Protein AF-A0A1B6JNG1-F1 (afdb_monomer_lite)

Foldseek 3Di:
DDDDDDDDDDDDDDDDDDDPPPPPPPPPPPPVPPDDPVVVVVLPDPDPDLALLVLLVHPPDDQPLCVLVVLCVVCVVPDDDDDDDDPPPSPSNVVNLNCLFQAFDADPVLHGDDDCPDPSNCSCVVSVGPVVVVPVNSVVGGNHDHDQDFDCVQVVPDDDPCCVPPPVVLVRLLVSCVSVVVVLVVPVVADCPDPCNPDHSVVVVVSNDPVND

Radius of gyration: 29.75 Å; chains: 1; bounding box: 73×93×56 Å

Organism: NCBI:txid320908

Sequence (213 aa):
MDGYIRRRGYVSNNMRTGIVSLMLLVPITMQEDSYSHEELTENIHIYEGADFEEVTKTTLFVDKSLLIKRIFDNTKHGSGILIQTPSKFGKSTNLNMVKRFFEVNLDDKGSIITSEDTKNYKIFRNNFLNIFKMRQFFARHFGKYPVVFIDYKPLSMVVTVEQMLAVFFREVMSETFSPHKYLLNDPYLWQHNRTVSWIDRDKFERFVNPELN

Structure (mmCIF, N/CA/C/O backbone):
data_AF-A0A1B6JNG1-F1
#
_entry.id   AF-A0A1B6JNG1-F1
#
loop_
_atom_site.group_PDB
_atom_site.id
_atom_site.type_symbol
_atom_site.label_atom_id
_atom_site.label_alt_id
_atom_site.label_comp_id
_atom_site.label_asym_id
_atom_site.label_entity_id
_atom_site.label_seq_id
_atom_site.pdbx_PDB_ins_code
_atom_site.Cartn_x
_atom_site.Cartn_y
_atom_site.Cartn_z
_atom_site.occupancy
_atom_site.B_iso_or_equiv
_atom_site.auth_seq_id
_atom_site.auth_comp_id
_atom_site.auth_asym_id
_atom_site.auth_atom_id
_atom_site.pdbx_PDB_model_num
ATOM 1 N N . MET A 1 1 ? -53.507 68.748 31.748 1.00 33.69 1 MET A N 1
ATOM 2 C CA . MET A 1 1 ? -53.606 67.912 30.536 1.00 33.69 1 MET A CA 1
ATOM 3 C C . MET A 1 1 ? -52.549 68.386 29.562 1.00 33.69 1 MET A C 1
ATOM 5 O O . MET A 1 1 ? -52.397 69.591 29.429 1.00 33.69 1 MET A O 1
ATOM 9 N N . ASP A 1 2 ? -51.797 67.427 29.030 1.00 32.47 2 ASP A N 1
ATOM 10 C CA . ASP A 1 2 ? -50.821 67.421 27.928 1.00 32.47 2 ASP A CA 1
ATOM 11 C C . ASP A 1 2 ? -50.240 68.743 27.393 1.00 32.47 2 ASP A C 1
ATOM 13 O O . ASP A 1 2 ? -50.936 69.633 26.910 1.00 32.47 2 ASP A O 1
ATOM 17 N N . GLY A 1 3 ? -48.905 68.827 27.438 1.00 34.12 3 GLY A N 1
ATOM 18 C CA . GLY A 1 3 ? -48.114 69.951 26.929 1.00 34.12 3 GLY A CA 1
ATOM 19 C C . GLY A 1 3 ? -47.571 69.740 25.511 1.00 34.12 3 GLY A C 1
ATOM 20 O O . GLY A 1 3 ? -47.794 68.706 24.888 1.00 34.12 3 GLY A O 1
ATOM 21 N N . TYR A 1 4 ? -46.811 70.719 25.007 1.00 31.27 4 TYR A N 1
ATOM 22 C CA . TYR A 1 4 ? -46.235 70.687 23.657 1.00 31.27 4 TYR A CA 1
ATOM 23 C C . TYR A 1 4 ? -44.934 71.514 23.526 1.00 31.27 4 TYR A C 1
ATOM 25 O O . TYR A 1 4 ? -44.780 72.536 24.185 1.00 31.27 4 TYR A O 1
ATOM 33 N N . ILE A 1 5 ? -44.068 71.097 22.580 1.00 34.19 5 ILE A N 1
ATOM 34 C CA . ILE A 1 5 ? -42.926 71.833 21.960 1.00 34.19 5 ILE A CA 1
ATOM 35 C C . ILE A 1 5 ? -41.659 71.967 22.849 1.00 34.19 5 ILE A C 1
ATOM 37 O O . ILE A 1 5 ? -41.592 72.774 23.765 1.00 34.19 5 ILE A O 1
ATOM 41 N N . ARG A 1 6 ? -40.641 71.098 22.693 1.00 32.56 6 ARG A N 1
ATOM 42 C CA . ARG A 1 6 ? -39.542 71.075 21.677 1.00 32.56 6 ARG A CA 1
ATOM 43 C C . ARG A 1 6 ? -38.544 72.254 21.720 1.00 32.56 6 ARG A C 1
ATOM 45 O O . ARG A 1 6 ? -38.913 73.397 21.482 1.00 32.56 6 ARG A O 1
ATOM 52 N N . ARG A 1 7 ? -37.240 71.931 21.773 1.00 35.41 7 ARG A N 1
ATOM 53 C CA . ARG A 1 7 ? -36.151 72.743 21.178 1.00 35.41 7 ARG A CA 1
ATOM 54 C C . ARG A 1 7 ? -35.478 71.997 20.011 1.00 35.41 7 ARG A C 1
ATOM 56 O O . ARG A 1 7 ? -35.482 70.771 19.966 1.00 35.41 7 ARG A O 1
ATOM 63 N N . ARG A 1 8 ? -34.964 72.780 19.053 1.00 31.89 8 ARG A N 1
ATOM 64 C CA . ARG A 1 8 ? -34.176 72.393 17.854 1.00 31.89 8 ARG A CA 1
ATOM 65 C C . ARG A 1 8 ? -32.732 71.981 18.252 1.00 31.89 8 ARG A C 1
ATOM 67 O O . ARG A 1 8 ? -32.358 72.229 19.390 1.00 31.89 8 ARG A O 1
ATOM 74 N N . GLY A 1 9 ? -31.887 71.396 17.390 1.00 31.31 9 GLY A N 1
ATOM 75 C CA . GLY A 1 9 ? -31.923 71.329 15.915 1.00 31.31 9 GLY A CA 1
ATOM 76 C C . GLY A 1 9 ? -31.173 70.131 15.295 1.00 31.31 9 GLY A C 1
ATOM 77 O O . GLY A 1 9 ? -30.489 69.408 16.001 1.00 31.31 9 GLY A O 1
ATOM 78 N N . TYR A 1 10 ? -31.485 69.799 14.033 1.00 30.45 10 TYR A N 1
ATOM 79 C CA . TYR A 1 10 ? -30.645 70.013 12.824 1.00 30.45 10 TYR A CA 1
ATOM 80 C C . TYR A 1 10 ? -29.415 69.066 12.734 1.00 30.45 10 TYR A C 1
ATOM 82 O O . TYR A 1 10 ? -28.483 69.217 13.506 1.00 30.45 10 TYR A O 1
ATOM 90 N N . VAL A 1 11 ? -29.470 67.974 11.936 1.00 33.03 11 VAL A N 1
ATOM 91 C CA . VAL A 1 11 ? -29.131 67.881 10.474 1.00 33.03 11 VAL A CA 1
ATOM 92 C C . VAL A 1 11 ? -27.595 67.840 10.283 1.00 33.03 11 VAL A C 1
ATOM 94 O O . VAL A 1 11 ? -26.927 68.727 10.785 1.00 33.03 11 VAL A O 1
ATOM 97 N N . SER A 1 12 ? -26.925 66.882 9.615 1.00 33.03 12 SER A N 1
ATOM 98 C CA . SER A 1 12 ? -27.270 65.870 8.578 1.00 33.03 12 SER A CA 1
ATOM 99 C C . SER A 1 12 ? -26.265 64.667 8.638 1.00 33.03 12 SER A C 1
ATOM 101 O O . SER A 1 12 ? -25.368 64.727 9.470 1.00 33.03 12 SER A O 1
ATOM 103 N N . ASN A 1 13 ? -26.269 63.572 7.844 1.00 30.39 13 ASN A N 1
ATOM 104 C CA . AS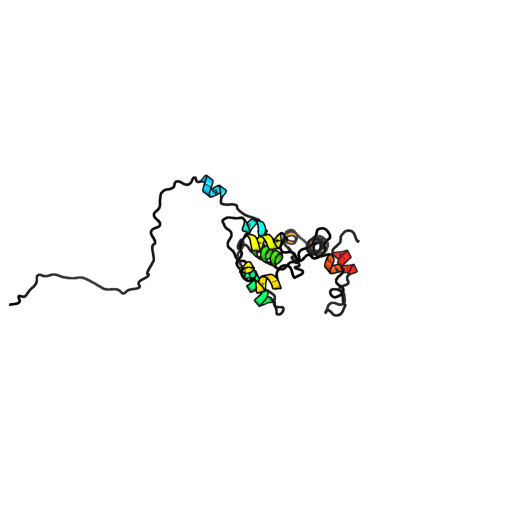N A 1 13 ? -27.158 63.071 6.775 1.00 30.39 13 ASN A CA 1
ATOM 105 C C . ASN A 1 13 ? -26.972 61.543 6.503 1.00 30.39 13 ASN A C 1
ATOM 107 O O . ASN A 1 13 ? -26.074 60.915 7.049 1.00 30.39 13 ASN A O 1
ATOM 111 N N . ASN A 1 14 ? -27.748 61.002 5.550 1.00 32.69 14 ASN A N 1
ATOM 112 C CA . ASN A 1 14 ? -27.446 59.861 4.655 1.00 32.69 14 ASN A CA 1
ATOM 113 C C . ASN A 1 14 ? -27.067 58.479 5.228 1.00 32.69 14 ASN A C 1
ATOM 115 O O . ASN A 1 14 ? -25.942 57.990 5.145 1.00 32.69 14 ASN A O 1
ATOM 119 N N . MET A 1 15 ? -28.138 57.779 5.590 1.00 30.73 15 MET A N 1
ATOM 120 C CA . MET A 1 15 ? -28.336 56.332 5.487 1.00 30.73 15 MET A CA 1
ATOM 121 C C . MET A 1 15 ? -27.660 55.682 4.252 1.00 30.73 15 MET A C 1
ATOM 123 O O . MET A 1 15 ? -27.970 56.024 3.109 1.00 30.73 15 MET A O 1
ATOM 127 N N . ARG A 1 16 ? -26.829 54.656 4.475 1.00 34.25 16 ARG A N 1
ATOM 128 C CA . ARG A 1 16 ? -26.629 53.549 3.524 1.00 34.25 16 ARG A CA 1
ATOM 129 C C . ARG A 1 16 ? -26.833 52.223 4.249 1.00 34.25 16 ARG A C 1
ATOM 131 O O . ARG A 1 16 ? -26.181 51.939 5.247 1.00 34.25 16 ARG A O 1
ATOM 138 N N . THR A 1 17 ? -27.751 51.430 3.713 1.00 36.16 17 THR A N 1
ATOM 139 C CA . THR A 1 17 ? -27.878 49.992 3.962 1.00 36.16 17 THR A CA 1
ATOM 140 C C . THR A 1 17 ? -26.524 49.300 3.729 1.00 36.16 17 THR A C 1
ATOM 142 O O . THR A 1 17 ? -25.763 49.698 2.854 1.00 36.16 17 THR A O 1
ATOM 145 N N . GLY A 1 18 ? -26.131 48.262 4.461 1.00 32.81 18 GLY A N 1
ATOM 146 C CA . GLY A 1 18 ? -26.928 47.411 5.346 1.00 32.81 18 GLY A CA 1
ATOM 147 C C . GLY A 1 18 ? -26.640 45.934 5.072 1.00 32.81 18 GLY A C 1
ATOM 148 O O . GLY A 1 18 ? -27.573 45.162 4.885 1.00 32.81 18 GLY A O 1
ATOM 149 N N . ILE A 1 19 ? -25.359 45.551 4.994 1.00 33.50 19 ILE A N 1
ATOM 150 C CA . ILE A 1 19 ? -24.933 44.147 4.921 1.00 33.50 19 ILE A CA 1
ATOM 151 C C . ILE A 1 19 ? -24.377 43.775 6.293 1.00 33.50 19 ILE A C 1
ATOM 153 O O . ILE A 1 19 ? -23.266 44.162 6.653 1.00 33.50 19 ILE A O 1
ATOM 157 N N . VAL A 1 20 ? -25.164 43.030 7.065 1.00 30.33 20 VAL A N 1
ATOM 158 C CA . VAL A 1 20 ? -24.731 42.442 8.336 1.00 30.33 20 VAL A CA 1
ATOM 159 C C . VAL A 1 20 ? -23.842 41.229 8.066 1.00 30.33 20 VAL A C 1
ATOM 161 O O . VAL A 1 20 ? -24.304 40.091 8.030 1.00 30.33 20 VAL A O 1
ATOM 164 N N . SER A 1 21 ? -22.543 41.474 7.884 1.00 28.69 21 SER A N 1
ATOM 165 C CA . SER A 1 21 ? -21.543 40.416 8.038 1.00 28.69 21 SER A CA 1
ATOM 166 C C . SER A 1 21 ? -21.391 40.126 9.530 1.00 28.69 21 SER A C 1
ATOM 168 O O . SER A 1 21 ? -20.712 40.860 10.250 1.00 28.69 21 SER A O 1
ATOM 170 N N . LEU A 1 22 ? -22.081 39.089 10.011 1.00 28.25 22 LEU A N 1
ATOM 171 C CA . LEU A 1 22 ? -22.012 38.631 11.398 1.00 28.25 22 LEU A CA 1
ATOM 172 C C . LEU A 1 22 ? -20.678 37.903 11.637 1.00 28.25 22 LEU A C 1
ATOM 174 O O . LEU A 1 22 ? -20.620 36.678 11.738 1.00 28.25 22 LEU A O 1
ATOM 178 N N . MET A 1 23 ? -19.588 38.667 11.688 1.00 28.22 23 MET A N 1
ATOM 179 C CA . MET A 1 23 ? -18.265 38.143 12.000 1.00 28.22 23 MET A CA 1
ATOM 180 C C . MET A 1 23 ? -18.190 37.857 13.504 1.00 28.22 23 MET A C 1
ATOM 182 O O . MET A 1 23 ? -17.980 38.758 14.314 1.00 28.22 23 MET A O 1
ATOM 186 N N . LEU A 1 24 ? -18.393 36.589 13.869 1.00 25.44 24 LEU A N 1
ATOM 187 C CA . LEU A 1 24 ? -18.202 36.070 15.224 1.00 25.44 24 LEU A CA 1
ATOM 188 C C . LEU A 1 24 ? -16.713 36.129 15.603 1.00 25.44 24 LEU A C 1
ATOM 190 O O . LEU A 1 24 ? -15.977 35.150 15.500 1.00 25.44 24 LEU A O 1
ATOM 194 N N . LEU A 1 25 ? -16.276 37.304 16.053 1.00 26.58 25 LEU A N 1
ATOM 195 C CA . LEU A 1 25 ? -15.053 37.471 16.829 1.00 26.58 25 LEU A CA 1
ATOM 196 C C . LEU A 1 25 ? -15.279 36.833 18.202 1.00 26.58 25 LEU A C 1
ATOM 198 O O . LEU A 1 25 ? -15.793 37.468 19.119 1.00 26.58 25 LEU A O 1
ATOM 202 N N . VAL A 1 26 ? -14.904 35.561 18.331 1.00 30.19 26 VAL A N 1
ATOM 203 C CA . VAL A 1 26 ? -14.645 34.965 19.643 1.00 30.19 26 VAL A CA 1
ATOM 204 C C . VAL A 1 26 ? -13.354 35.605 20.157 1.00 30.19 26 VAL A C 1
ATOM 206 O O . VAL A 1 26 ? -12.314 35.418 19.520 1.00 30.19 26 VAL A O 1
ATOM 209 N N . PRO A 1 27 ? -13.376 36.366 21.266 1.00 32.53 27 PRO A N 1
ATOM 210 C CA . PRO A 1 27 ? -12.148 36.838 21.874 1.00 32.53 27 PRO A CA 1
ATOM 211 C C . PRO A 1 27 ? -11.447 35.632 22.497 1.00 32.53 27 PRO A C 1
ATOM 213 O O . PRO A 1 27 ? -11.798 35.190 23.590 1.00 32.53 27 PRO A O 1
ATOM 216 N N . ILE A 1 28 ? -10.452 35.089 21.795 1.00 37.00 28 ILE A N 1
ATOM 217 C CA . ILE A 1 28 ? -9.437 34.267 22.446 1.00 37.00 28 ILE A CA 1
ATOM 218 C C . ILE A 1 28 ? -8.706 35.222 23.383 1.00 37.00 28 ILE A C 1
ATOM 220 O O . ILE A 1 28 ? -7.978 36.108 22.934 1.00 37.00 28 ILE A O 1
ATOM 224 N N . THR A 1 29 ? -8.959 35.086 24.681 1.00 32.47 29 THR A N 1
ATOM 225 C CA . THR A 1 29 ? -8.187 35.770 25.712 1.00 32.47 29 THR A CA 1
ATOM 226 C C . THR A 1 29 ? -6.744 35.317 25.566 1.00 32.47 29 THR A C 1
ATOM 228 O O . THR A 1 29 ? -6.424 34.176 25.901 1.00 32.47 29 THR A O 1
ATOM 231 N N . MET A 1 30 ? -5.888 36.187 25.028 1.00 30.34 30 MET A N 1
ATOM 232 C CA . MET A 1 30 ? -4.452 35.945 25.001 1.00 30.34 30 MET A CA 1
ATOM 233 C C . MET A 1 30 ? -3.931 36.068 26.429 1.00 30.34 30 MET A C 1
ATOM 235 O O . MET A 1 30 ? -3.556 37.142 26.890 1.00 30.34 30 MET A O 1
ATOM 239 N N . GLN A 1 31 ? -3.966 34.941 27.134 1.00 34.84 31 GLN A N 1
ATOM 240 C CA . GLN A 1 31 ? -3.032 34.662 28.206 1.00 34.84 31 GLN A CA 1
ATOM 241 C C . GLN A 1 31 ? -1.639 34.729 27.557 1.00 34.84 31 GLN A C 1
ATOM 243 O O . GLN A 1 31 ? -1.372 33.978 26.617 1.00 34.84 31 GLN A O 1
ATOM 248 N N . GLU A 1 32 ? -0.785 35.665 27.977 1.00 39.03 32 GLU A N 1
ATOM 249 C CA . GLU A 1 32 ? 0.613 35.722 27.522 1.00 39.03 32 GLU A CA 1
ATOM 250 C C . GLU A 1 32 ? 1.427 34.620 28.214 1.00 39.03 32 GLU A C 1
ATOM 252 O O . GLU A 1 32 ? 2.340 34.878 28.995 1.00 39.03 32 GLU A O 1
ATOM 257 N N . ASP A 1 33 ? 1.079 33.367 27.924 1.00 39.41 33 ASP A N 1
ATOM 258 C CA . ASP A 1 33 ? 1.931 32.231 28.234 1.00 39.41 33 ASP A CA 1
ATOM 259 C C . ASP A 1 33 ? 3.124 32.304 27.275 1.00 39.41 33 ASP A C 1
ATOM 261 O O . ASP A 1 33 ? 3.006 32.061 26.070 1.00 39.41 33 ASP A O 1
ATOM 265 N N . SER A 1 34 ? 4.277 32.710 27.806 1.00 38.16 34 SER A N 1
ATOM 266 C CA . SER A 1 34 ? 5.523 32.851 27.059 1.00 38.16 34 SER A CA 1
ATOM 267 C C . SER A 1 34 ? 6.120 31.478 26.748 1.00 38.16 34 SER A C 1
ATOM 269 O O . SER A 1 34 ? 7.129 31.082 27.333 1.00 38.16 34 SER A O 1
ATOM 271 N N . TYR A 1 35 ? 5.480 30.754 25.828 1.00 44.56 35 TYR A N 1
ATOM 272 C CA . TYR A 1 35 ? 6.042 29.564 25.202 1.00 44.56 35 TYR A CA 1
ATOM 273 C C . TYR A 1 35 ? 7.403 29.902 24.609 1.00 44.56 35 TYR A C 1
ATOM 275 O O . TYR A 1 35 ? 7.552 30.866 23.849 1.00 44.56 35 TYR A O 1
ATOM 283 N N . SER A 1 36 ? 8.403 29.105 24.970 1.00 37.50 36 SER A N 1
ATOM 284 C CA . SER A 1 36 ? 9.744 29.278 24.433 1.00 37.50 36 SER A CA 1
ATOM 285 C C . SER A 1 36 ? 9.714 29.090 22.912 1.00 37.50 36 SER A C 1
ATOM 287 O O . SER A 1 36 ? 9.011 28.225 22.382 1.00 37.50 36 SER A O 1
ATOM 289 N N . HIS A 1 37 ? 10.490 29.891 22.175 1.00 43.53 37 HIS A N 1
ATOM 290 C CA . HIS A 1 37 ? 10.595 29.703 20.724 1.00 43.53 37 HIS A CA 1
ATOM 291 C C . HIS A 1 37 ? 11.148 28.308 20.366 1.00 43.53 37 HIS A C 1
ATOM 293 O O . HIS A 1 37 ? 10.851 27.806 19.282 1.00 43.53 37 HIS A O 1
ATOM 299 N N . GLU A 1 38 ? 11.884 27.674 21.286 1.00 45.41 38 GLU A N 1
ATOM 300 C CA . GLU A 1 38 ? 12.416 26.313 21.166 1.00 45.41 38 GLU A CA 1
ATOM 301 C C . GLU A 1 38 ? 11.306 25.241 21.177 1.00 45.41 38 GLU A C 1
ATOM 303 O O . GLU A 1 38 ? 11.259 24.435 20.244 1.00 45.41 38 GLU A O 1
ATOM 308 N N . GLU A 1 39 ? 10.341 25.281 22.110 1.00 45.25 39 GLU A N 1
ATOM 309 C CA . GLU A 1 39 ? 9.205 24.329 22.157 1.00 45.25 39 GLU A CA 1
ATOM 310 C C . GLU A 1 39 ? 8.362 24.330 20.872 1.00 45.25 39 GLU A C 1
ATOM 312 O O . GLU A 1 39 ? 7.876 23.286 20.423 1.00 45.25 39 GLU A O 1
ATOM 317 N N . LEU A 1 40 ? 8.192 25.497 20.241 1.00 43.03 40 LEU A N 1
ATOM 318 C CA . LEU A 1 40 ? 7.494 25.596 18.957 1.00 43.03 40 LEU A CA 1
ATOM 319 C C . LEU A 1 40 ? 8.309 24.987 17.808 1.00 43.03 40 LEU A C 1
ATOM 321 O O . LEU A 1 40 ? 7.718 24.454 16.870 1.00 43.03 40 LEU A O 1
ATOM 325 N N . THR A 1 41 ? 9.643 25.030 17.870 1.00 44.34 41 THR A N 1
ATOM 326 C CA . THR A 1 41 ? 10.505 24.430 16.839 1.00 44.34 41 THR A CA 1
ATOM 327 C C . THR A 1 41 ? 10.671 22.919 16.978 1.00 44.34 41 THR A C 1
ATOM 329 O O . THR A 1 41 ? 10.688 22.244 15.950 1.00 44.34 41 THR A O 1
ATOM 332 N N . GLU A 1 42 ? 10.691 22.361 18.196 1.00 43.41 42 GLU A N 1
ATOM 333 C CA . GLU A 1 42 ? 10.720 20.898 18.396 1.00 43.41 42 GLU A CA 1
ATOM 334 C C . GLU A 1 42 ? 9.487 20.202 17.794 1.00 43.41 42 GLU A C 1
ATOM 336 O O . GLU A 1 42 ? 9.572 19.083 17.292 1.00 43.41 42 GLU A O 1
ATOM 341 N N . ASN A 1 43 ? 8.338 20.885 17.772 1.00 45.91 43 ASN A N 1
ATOM 342 C CA . ASN A 1 43 ? 7.086 20.334 17.253 1.00 45.91 43 ASN A CA 1
ATOM 343 C C . ASN A 1 43 ? 6.920 20.445 15.722 1.00 45.91 43 ASN A C 1
ATOM 345 O O . ASN A 1 43 ? 6.001 19.838 15.164 1.00 45.91 43 ASN A O 1
ATOM 349 N N . ILE A 1 44 ? 7.797 21.167 15.008 1.00 45.91 44 ILE A N 1
ATOM 350 C CA . ILE A 1 44 ? 7.761 21.268 13.537 1.00 45.91 44 ILE A CA 1
ATOM 351 C C . ILE A 1 44 ? 8.710 20.227 12.930 1.00 45.91 44 ILE A C 1
ATOM 353 O O . ILE A 1 44 ? 9.725 20.532 12.303 1.00 45.91 44 ILE A O 1
ATOM 357 N N . HIS A 1 45 ? 8.338 18.953 13.061 1.00 45.50 45 HIS A N 1
ATOM 358 C CA . HIS A 1 45 ? 8.971 17.893 12.282 1.00 45.50 45 HIS A CA 1
ATOM 359 C C . HIS A 1 45 ? 8.623 18.051 10.794 1.00 45.50 45 HIS A C 1
ATOM 361 O O . HIS A 1 45 ? 7.533 17.685 10.344 1.00 45.50 45 HIS A O 1
ATOM 367 N N . ILE A 1 46 ? 9.575 18.564 10.009 1.00 44.91 46 ILE A N 1
ATOM 368 C CA . ILE A 1 46 ? 9.502 18.573 8.543 1.00 44.91 46 ILE A CA 1
ATOM 369 C C . ILE A 1 46 ? 9.619 17.126 8.050 1.00 44.91 46 ILE A C 1
ATOM 371 O O . ILE A 1 46 ? 10.706 16.604 7.814 1.00 44.91 46 ILE A O 1
ATOM 375 N N . TYR A 1 47 ? 8.473 16.463 7.921 1.00 50.00 47 TYR A N 1
ATOM 376 C CA . TYR A 1 47 ? 8.405 15.083 7.465 1.00 50.00 47 TYR A CA 1
ATOM 377 C C . TYR A 1 47 ? 8.565 15.013 5.938 1.00 50.00 47 TYR A C 1
ATOM 379 O O . TYR A 1 47 ? 7.631 15.304 5.189 1.00 50.00 47 TYR A O 1
ATOM 387 N N . GLU A 1 48 ? 9.731 14.570 5.460 1.00 48.91 48 GLU A N 1
ATOM 388 C CA . GLU A 1 48 ? 9.901 14.131 4.060 1.00 48.91 48 GLU A CA 1
ATOM 389 C C . GLU A 1 48 ? 9.254 12.754 3.797 1.00 48.91 48 GLU A C 1
ATOM 391 O O . GLU A 1 48 ? 9.153 12.296 2.656 1.00 48.91 48 GLU A O 1
ATOM 396 N N . GLY A 1 49 ? 8.785 12.083 4.855 1.00 54.00 49 GLY A N 1
ATOM 397 C CA . GLY A 1 49 ? 8.279 10.718 4.809 1.00 54.00 49 GLY A CA 1
ATOM 398 C C . GLY A 1 49 ? 6.959 10.553 4.053 1.00 54.00 49 GLY A C 1
ATOM 399 O O . GLY A 1 49 ? 5.914 11.102 4.406 1.00 54.00 49 GLY A O 1
ATOM 400 N N . ALA A 1 50 ? 6.995 9.677 3.051 1.00 69.19 50 ALA A N 1
ATOM 401 C CA . ALA A 1 50 ? 5.812 9.135 2.391 1.00 69.19 50 ALA A CA 1
ATOM 402 C C . ALA A 1 50 ? 5.074 8.071 3.227 1.00 69.19 50 ALA A C 1
ATOM 404 O O . ALA A 1 50 ? 4.011 7.618 2.804 1.00 69.19 50 ALA A O 1
ATOM 405 N N . ASP A 1 51 ? 5.623 7.643 4.368 1.00 89.56 51 ASP A N 1
ATOM 406 C CA . ASP A 1 51 ? 5.033 6.571 5.165 1.00 89.56 51 ASP A CA 1
ATOM 407 C C . ASP A 1 51 ? 3.848 7.065 6.006 1.00 89.56 51 ASP A C 1
ATOM 409 O O . ASP A 1 51 ? 3.960 7.975 6.827 1.00 89.56 51 ASP A O 1
ATOM 413 N N . PHE A 1 52 ? 2.691 6.446 5.789 1.00 93.19 52 PHE A N 1
ATOM 414 C CA . PHE A 1 52 ? 1.462 6.758 6.500 1.00 93.19 52 PHE A CA 1
ATOM 415 C C . PHE A 1 52 ? 1.525 6.421 7.993 1.00 93.19 52 PHE A C 1
ATOM 417 O O . PHE A 1 52 ? 0.962 7.161 8.793 1.00 93.19 52 PHE A O 1
ATOM 424 N N . GLU A 1 53 ? 2.204 5.337 8.374 1.00 93.88 53 GLU A N 1
ATOM 425 C CA . GLU A 1 53 ? 2.328 4.907 9.768 1.00 93.88 53 GLU A CA 1
ATOM 426 C C . GLU A 1 53 ? 2.982 5.990 10.618 1.00 93.88 53 GLU A C 1
ATOM 428 O O . GLU A 1 53 ? 2.436 6.382 11.648 1.00 93.88 53 GLU A O 1
ATOM 433 N N . GLU A 1 54 ? 4.118 6.508 10.159 1.00 91.81 54 GLU A N 1
ATOM 434 C CA . GLU A 1 54 ? 4.844 7.545 10.879 1.00 91.81 54 GLU A CA 1
ATOM 435 C C . GLU A 1 54 ? 4.075 8.863 10.892 1.00 91.81 54 GLU A C 1
ATOM 437 O O . GLU A 1 54 ? 3.951 9.491 11.941 1.00 91.81 54 GLU A O 1
ATOM 442 N N . VAL A 1 55 ? 3.452 9.239 9.769 1.00 90.50 55 VAL A N 1
ATOM 443 C CA . VAL A 1 55 ? 2.618 10.445 9.723 1.00 90.50 55 VAL A CA 1
ATOM 444 C C . VAL A 1 55 ? 1.431 10.347 10.692 1.00 90.50 55 VAL A C 1
ATOM 446 O O . VAL A 1 55 ? 1.098 11.360 11.304 1.00 90.50 55 VAL A O 1
ATOM 449 N N . THR A 1 56 ? 0.842 9.162 10.928 1.00 91.56 56 THR A N 1
ATOM 450 C CA . THR A 1 56 ? -0.230 9.009 11.940 1.00 91.56 56 THR A CA 1
ATOM 451 C C . THR A 1 56 ? 0.215 9.266 13.382 1.00 91.56 56 THR A C 1
ATOM 453 O O . THR A 1 56 ? -0.630 9.569 14.216 1.00 91.56 56 THR A O 1
ATOM 456 N N . LYS A 1 57 ? 1.521 9.196 13.679 1.00 90.06 57 LYS A N 1
ATOM 457 C CA . LYS A 1 57 ? 2.083 9.467 15.015 1.00 90.06 57 LYS A CA 1
ATOM 458 C C . LYS A 1 57 ? 2.335 10.961 15.263 1.00 90.06 57 LYS A C 1
ATOM 460 O O . LYS A 1 57 ? 2.687 11.337 16.376 1.00 90.06 57 LYS A O 1
ATOM 465 N N . THR A 1 58 ? 2.193 11.811 14.240 1.00 87.56 58 THR A N 1
ATOM 466 C CA . THR A 1 58 ? 2.481 13.252 14.331 1.00 87.56 58 THR A CA 1
ATOM 467 C C . THR A 1 58 ? 1.286 14.058 14.847 1.00 87.56 58 THR A C 1
ATOM 469 O O . THR A 1 58 ? 0.133 13.760 14.538 1.00 87.56 58 THR A O 1
ATOM 472 N N . THR A 1 59 ? 1.559 15.152 15.560 1.00 85.12 59 THR A N 1
ATOM 473 C CA . THR A 1 59 ? 0.545 16.123 16.023 1.00 85.12 59 THR A CA 1
ATOM 474 C C . THR A 1 59 ? -0.172 16.847 14.875 1.00 85.12 59 THR A C 1
ATOM 476 O O . THR A 1 59 ? -1.288 17.330 15.046 1.00 85.12 59 THR A O 1
ATOM 479 N N . LEU A 1 60 ? 0.443 16.886 13.688 1.00 83.31 60 LEU A N 1
ATOM 480 C CA . LEU A 1 60 ? -0.096 17.490 12.464 1.00 83.31 60 LEU A CA 1
ATOM 481 C C . LEU A 1 60 ? -0.951 16.516 11.628 1.00 83.31 60 LEU A C 1
ATOM 483 O O . LEU A 1 60 ? -1.368 16.851 10.513 1.00 83.31 60 LEU A O 1
ATOM 487 N N . PHE A 1 61 ? -1.207 15.301 12.124 1.00 88.81 61 PHE A N 1
ATOM 488 C CA . PHE A 1 61 ? -1.988 14.308 11.400 1.00 88.81 61 PHE A CA 1
ATOM 489 C C . PHE A 1 61 ? -3.454 14.730 11.228 1.00 88.81 61 PHE A C 1
ATOM 491 O O . PHE A 1 61 ? -4.194 14.928 12.188 1.00 88.81 61 PHE A O 1
ATOM 498 N N . VAL A 1 62 ? -3.908 14.778 9.973 1.00 90.94 62 VAL A N 1
ATOM 499 C CA . VAL A 1 62 ? -5.323 14.952 9.621 1.00 90.94 62 VAL A CA 1
ATOM 500 C C . VAL A 1 62 ? -5.833 13.666 8.984 1.00 90.94 62 VAL A C 1
ATOM 502 O O . VAL A 1 62 ? -5.367 13.277 7.910 1.00 90.94 62 VAL A O 1
ATOM 505 N N . ASP A 1 63 ? -6.824 13.033 9.615 1.00 94.88 63 ASP A N 1
ATOM 506 C CA . ASP A 1 63 ? -7.417 11.783 9.137 1.00 94.88 63 ASP A CA 1
ATOM 507 C C . ASP A 1 63 ? -8.151 11.962 7.795 1.00 94.88 63 ASP A C 1
ATOM 509 O O . ASP A 1 63 ? -9.311 12.375 7.719 1.00 94.88 63 ASP A O 1
ATOM 513 N N . LYS A 1 64 ? -7.460 11.582 6.717 1.00 94.56 64 LYS A N 1
ATOM 514 C CA . LYS A 1 64 ? -7.968 11.549 5.339 1.00 94.56 64 LYS A CA 1
ATOM 515 C C . LYS A 1 64 ? -8.438 10.151 4.914 1.00 94.56 64 LYS A C 1
ATOM 517 O O . LYS A 1 64 ? -8.684 9.936 3.728 1.00 94.56 64 LYS A O 1
ATOM 522 N N . SER A 1 65 ? -8.594 9.197 5.836 1.00 97.25 65 SER A N 1
ATOM 523 C CA . SER A 1 65 ? -8.834 7.777 5.516 1.00 97.25 65 SER A CA 1
ATOM 524 C C . SER A 1 65 ? -10.107 7.497 4.709 1.00 97.25 65 SER A C 1
ATOM 526 O O . SER A 1 65 ? -10.152 6.530 3.951 1.00 97.25 65 SER A O 1
ATOM 528 N N . LEU A 1 66 ? -11.110 8.380 4.743 1.00 97.38 66 LEU A N 1
ATOM 529 C CA . LEU A 1 66 ? -12.287 8.286 3.865 1.00 97.38 66 LEU A CA 1
ATOM 530 C C . LEU A 1 66 ? -11.958 8.429 2.361 1.00 97.38 66 LEU A C 1
ATOM 532 O O . LEU A 1 66 ? -12.767 8.037 1.517 1.00 97.38 66 LEU A O 1
ATOM 536 N N . LEU A 1 67 ? -10.756 8.900 2.003 1.00 94.56 67 LEU A N 1
ATOM 537 C CA . LEU A 1 67 ? -10.228 8.848 0.635 1.00 94.56 67 LEU A CA 1
ATOM 538 C C . LEU A 1 67 ? -10.191 7.413 0.083 1.00 94.56 67 LEU A C 1
ATOM 540 O O . LEU A 1 67 ? -10.462 7.223 -1.098 1.00 94.56 67 LEU A O 1
ATOM 544 N N . ILE A 1 68 ? -9.930 6.410 0.930 1.00 96.62 68 ILE A N 1
ATOM 545 C CA . ILE A 1 68 ? -9.934 4.984 0.562 1.00 96.62 68 ILE A CA 1
ATOM 546 C C . ILE A 1 68 ? -11.301 4.589 -0.008 1.00 96.62 68 ILE A C 1
ATOM 548 O O . ILE A 1 68 ? -11.390 4.043 -1.109 1.00 96.62 68 ILE A O 1
ATOM 552 N N . LYS A 1 69 ? -12.376 4.928 0.718 1.00 96.00 69 LYS A N 1
ATOM 553 C CA . LYS A 1 69 ? -13.758 4.671 0.295 1.00 96.00 69 LYS A CA 1
ATOM 554 C C . LYS A 1 69 ? -14.072 5.400 -1.011 1.00 96.00 69 LYS A C 1
ATOM 556 O O . LYS A 1 69 ? -14.627 4.799 -1.926 1.00 96.00 69 LYS A O 1
ATOM 561 N N . ARG A 1 70 ? -13.665 6.672 -1.121 1.00 93.56 70 ARG A N 1
ATOM 562 C CA . ARG A 1 70 ? -13.877 7.485 -2.326 1.00 93.56 70 ARG A CA 1
ATOM 563 C C . ARG A 1 70 ? -13.161 6.910 -3.549 1.00 93.56 70 ARG A C 1
ATOM 565 O O . ARG A 1 70 ? -13.763 6.887 -4.615 1.00 93.56 70 ARG A O 1
ATOM 572 N N . ILE A 1 71 ? -11.921 6.438 -3.412 1.00 92.31 71 ILE A N 1
ATOM 573 C CA . ILE A 1 71 ? -11.191 5.779 -4.503 1.00 92.31 71 ILE A CA 1
ATOM 574 C C . ILE A 1 71 ? -11.943 4.516 -4.928 1.00 92.31 71 ILE A C 1
ATOM 576 O O . ILE A 1 71 ? -12.343 4.426 -6.084 1.00 92.31 71 ILE A O 1
ATOM 580 N N . PHE A 1 72 ? -12.237 3.612 -3.988 1.00 93.38 72 PHE A N 1
ATOM 581 C CA . PHE A 1 72 ? -12.935 2.354 -4.274 1.00 93.38 72 PHE A CA 1
ATOM 582 C C . PHE A 1 72 ? -14.274 2.556 -4.999 1.00 93.38 72 PHE A C 1
ATOM 584 O O . PHE A 1 72 ? -14.530 1.941 -6.033 1.00 93.38 72 PHE A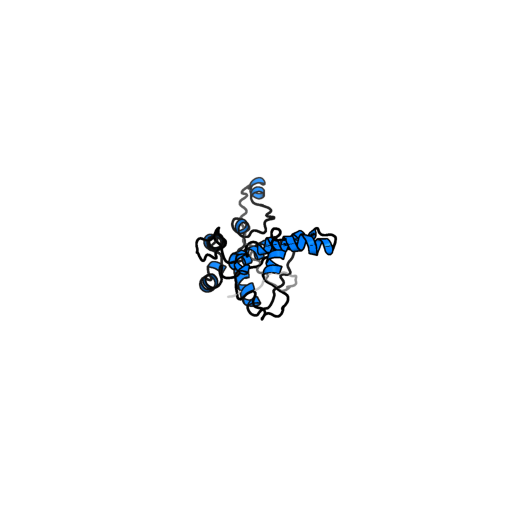 O 1
ATOM 591 N N . ASP A 1 73 ? -15.122 3.454 -4.490 1.00 91.88 73 ASP A N 1
ATOM 592 C CA . ASP A 1 73 ? -16.448 3.709 -5.063 1.00 91.88 73 ASP A CA 1
ATOM 593 C C . ASP A 1 73 ? -16.390 4.269 -6.497 1.00 91.88 73 ASP A C 1
ATOM 595 O O . ASP A 1 73 ? -17.359 4.112 -7.242 1.00 91.88 73 ASP A O 1
ATOM 599 N N . ASN A 1 74 ? -15.280 4.912 -6.883 1.00 89.00 74 ASN A N 1
ATOM 600 C CA . ASN A 1 74 ? -15.082 5.501 -8.211 1.00 89.00 74 ASN A CA 1
ATOM 601 C C . ASN A 1 74 ? -14.290 4.586 -9.170 1.00 89.00 74 ASN A C 1
ATOM 603 O O . ASN A 1 74 ? -14.479 4.701 -10.378 1.00 89.00 74 ASN A O 1
ATOM 607 N N . THR A 1 75 ? -13.458 3.657 -8.675 1.00 88.25 75 THR A N 1
ATOM 608 C CA . THR A 1 75 ? -12.688 2.710 -9.514 1.00 88.25 75 THR A CA 1
ATOM 609 C C . THR A 1 75 ? -13.333 1.334 -9.688 1.00 88.25 75 THR A C 1
ATOM 611 O O . THR A 1 75 ? -12.944 0.602 -10.596 1.00 88.25 75 THR A O 1
ATOM 614 N N . LYS A 1 76 ? -14.342 0.972 -8.878 1.00 78.00 76 LYS A N 1
ATOM 615 C CA . LYS A 1 76 ? -15.017 -0.350 -8.877 1.00 78.00 76 LYS A CA 1
ATOM 616 C C . LYS A 1 76 ? -15.486 -0.892 -10.240 1.00 78.00 76 LYS A C 1
ATOM 618 O O . LYS A 1 76 ? -15.729 -2.088 -10.350 1.00 78.00 76 LYS A O 1
ATOM 623 N N . HIS A 1 77 ? -15.630 -0.030 -11.249 1.00 81.06 77 HIS A N 1
ATOM 624 C CA . HIS A 1 77 ? -16.090 -0.368 -12.603 1.00 81.06 77 HIS A CA 1
ATOM 625 C C . HIS A 1 77 ? -14.975 -0.300 -13.665 1.00 81.06 77 HIS A C 1
ATOM 627 O O . HIS A 1 77 ? -15.263 -0.199 -14.852 1.00 81.06 77 HIS A O 1
ATOM 633 N N . GLY A 1 78 ? -13.702 -0.331 -13.252 1.00 75.50 78 GLY A N 1
ATOM 634 C CA . GLY A 1 78 ? -12.537 -0.336 -14.151 1.00 75.50 78 GLY A CA 1
ATOM 635 C C . GLY A 1 78 ? -11.987 1.048 -14.519 1.00 75.50 78 GLY A C 1
ATOM 636 O O . GLY A 1 78 ? -10.992 1.139 -15.234 1.00 75.50 78 GLY A O 1
ATOM 637 N N . SER A 1 79 ? -12.589 2.128 -14.018 1.00 79.56 79 SER A N 1
ATOM 638 C CA . SER A 1 79 ? -12.095 3.496 -14.213 1.00 79.56 79 SER A CA 1
ATOM 639 C C . SER A 1 79 ? -10.805 3.755 -13.428 1.00 79.56 79 SER A C 1
ATOM 641 O O . SER A 1 79 ? -10.720 3.435 -12.243 1.00 79.56 79 SER A O 1
ATOM 643 N N . GLY A 1 80 ? -9.826 4.412 -14.054 1.00 81.50 80 GLY A N 1
ATOM 644 C CA . GLY A 1 80 ? -8.669 4.983 -13.356 1.00 81.50 80 GLY A CA 1
ATOM 645 C C . GLY A 1 80 ? -8.999 6.308 -12.652 1.00 81.50 80 GLY A C 1
ATOM 646 O O . GLY A 1 80 ? -9.967 6.982 -12.998 1.00 81.50 80 GLY A O 1
ATOM 647 N N . ILE A 1 81 ? -8.167 6.714 -11.685 1.00 84.69 81 ILE A N 1
ATOM 648 C CA . ILE A 1 81 ? -8.236 8.035 -11.035 1.00 84.69 81 ILE A CA 1
ATOM 649 C C . ILE A 1 81 ? -6.893 8.748 -11.189 1.00 84.69 81 ILE A C 1
ATOM 651 O O . ILE A 1 81 ? -5.856 8.215 -10.801 1.00 84.69 81 ILE A O 1
ATOM 655 N N . LEU A 1 82 ? -6.927 9.991 -11.676 1.00 83.62 82 LEU A N 1
ATOM 656 C CA . LEU A 1 82 ? -5.779 10.896 -11.703 1.00 83.62 82 LEU A CA 1
ATOM 657 C C . LEU A 1 82 ? -5.912 11.949 -10.590 1.00 83.62 82 LEU A C 1
ATOM 659 O O . LEU A 1 82 ? -6.849 12.745 -10.592 1.00 83.62 82 LEU A O 1
ATOM 663 N N . ILE A 1 83 ? -4.963 11.982 -9.648 1.00 79.31 83 ILE A N 1
ATOM 664 C CA . ILE A 1 83 ? -4.974 12.929 -8.517 1.00 79.31 83 ILE A CA 1
ATOM 665 C C . ILE A 1 83 ? -4.078 14.141 -8.824 1.00 79.31 83 ILE A C 1
ATOM 667 O O . ILE A 1 83 ? -2.911 14.220 -8.420 1.00 79.31 83 ILE A O 1
ATOM 671 N N . GLN A 1 84 ? -4.648 15.117 -9.532 1.00 74.81 84 GLN A N 1
ATOM 672 C CA . GLN A 1 84 ? -4.035 16.432 -9.728 1.00 74.81 84 GLN A CA 1
ATOM 673 C C . GLN A 1 84 ? -4.179 17.270 -8.448 1.00 74.81 84 GLN A C 1
ATOM 675 O O . GLN A 1 84 ? -5.273 17.657 -8.054 1.00 74.81 84 GLN A O 1
ATOM 680 N N . THR A 1 85 ? -3.057 17.534 -7.781 1.00 72.50 85 THR A N 1
ATOM 681 C CA . THR A 1 85 ? -2.948 18.413 -6.599 1.00 72.50 85 THR A CA 1
ATOM 682 C C . THR A 1 85 ? -1.567 19.081 -6.590 1.00 72.50 85 THR A C 1
ATOM 684 O O . THR A 1 85 ? -0.658 18.547 -7.241 1.00 72.50 85 THR A O 1
ATOM 687 N N . PRO A 1 86 ? -1.369 20.201 -5.870 1.00 75.31 86 PRO A N 1
ATOM 688 C CA . PRO A 1 86 ? -0.061 20.843 -5.735 1.00 75.31 86 PRO A CA 1
ATOM 689 C C . PRO A 1 86 ? 1.013 19.934 -5.114 1.00 75.31 86 PRO A C 1
ATOM 691 O O . PRO A 1 86 ? 0.719 18.883 -4.529 1.00 75.31 86 PRO A O 1
ATOM 694 N N . SER A 1 87 ? 2.275 20.364 -5.210 1.00 70.06 87 SER A N 1
ATOM 695 C CA . SER A 1 87 ? 3.374 19.740 -4.463 1.00 70.06 87 SER A CA 1
ATOM 696 C C . SER A 1 87 ? 3.115 19.799 -2.949 1.00 70.06 87 SER A C 1
ATOM 698 O O . SER A 1 87 ? 2.360 20.643 -2.470 1.00 70.06 87 SER A O 1
ATOM 700 N N . LYS A 1 88 ? 3.715 18.873 -2.193 1.00 71.56 88 LYS A N 1
ATOM 701 C CA . LYS A 1 88 ? 3.598 18.746 -0.725 1.00 71.56 88 LYS A CA 1
ATOM 702 C C . LYS A 1 88 ? 2.177 18.531 -0.155 1.00 71.56 88 LYS A C 1
ATOM 704 O O . LYS A 1 88 ? 2.026 18.439 1.055 1.00 71.56 88 LYS A O 1
ATOM 709 N N . PHE A 1 89 ? 1.141 18.303 -0.974 1.00 76.88 89 PHE A N 1
ATOM 710 C CA . PHE A 1 89 ? -0.236 18.015 -0.508 1.00 76.88 89 PHE A CA 1
ATOM 711 C C . PHE A 1 89 ? -0.427 16.631 0.181 1.00 76.88 89 PHE A C 1
ATOM 713 O O . PHE A 1 89 ? -1.548 16.141 0.328 1.00 76.88 89 PHE A O 1
ATOM 720 N N . GLY A 1 90 ? 0.655 15.943 0.566 1.00 81.94 90 GLY A N 1
ATOM 721 C CA . GLY A 1 90 ? 0.605 14.597 1.154 1.00 81.94 90 GLY A CA 1
ATOM 722 C C . GLY A 1 90 ? 0.196 13.489 0.174 1.00 81.94 90 GLY A C 1
ATOM 723 O O . GLY A 1 90 ? -0.367 12.483 0.595 1.00 81.94 90 GLY A O 1
ATOM 724 N N . LYS A 1 91 ? 0.441 13.659 -1.138 1.00 85.00 91 LYS A N 1
ATOM 725 C CA . LYS A 1 91 ? 0.124 12.654 -2.178 1.00 85.00 91 LYS A CA 1
ATOM 726 C C . LYS A 1 91 ? 0.685 11.274 -1.823 1.00 85.00 91 LYS A C 1
ATOM 728 O O . LYS A 1 91 ? -0.065 10.307 -1.783 1.00 85.00 91 LYS A O 1
ATOM 733 N N . SER A 1 92 ? 1.988 11.209 -1.550 1.00 85.69 92 SER A N 1
ATOM 734 C CA . SER A 1 92 ? 2.718 9.969 -1.282 1.00 85.69 92 SER A CA 1
ATOM 735 C C . SER A 1 92 ? 2.171 9.267 -0.039 1.00 85.69 92 SER A C 1
ATOM 737 O O . SER A 1 92 ? 1.840 8.090 -0.107 1.00 85.69 92 SER A O 1
ATOM 739 N N . THR A 1 93 ? 1.945 10.018 1.042 1.00 90.44 93 THR A N 1
ATOM 740 C CA . THR A 1 93 ? 1.315 9.545 2.283 1.00 90.44 93 THR A CA 1
ATOM 741 C C . THR A 1 93 ? -0.103 9.016 2.055 1.00 90.44 93 THR A C 1
ATOM 743 O O . THR A 1 93 ? -0.451 7.943 2.537 1.00 90.44 93 THR A O 1
ATOM 746 N N . ASN A 1 94 ? -0.922 9.723 1.269 1.00 90.94 94 ASN A N 1
ATOM 747 C CA . ASN A 1 94 ? -2.278 9.285 0.927 1.00 90.94 94 ASN A CA 1
ATOM 748 C C . ASN A 1 94 ? -2.277 8.005 0.073 1.00 90.94 94 ASN A C 1
ATOM 750 O O . ASN A 1 94 ? -3.139 7.150 0.259 1.00 90.94 94 ASN A O 1
ATOM 754 N N . LEU A 1 95 ? -1.329 7.852 -0.857 1.00 90.81 95 LEU A N 1
ATOM 755 C CA . LEU A 1 95 ? -1.196 6.631 -1.654 1.00 90.81 95 LEU A CA 1
ATOM 756 C C . LEU A 1 95 ? -0.636 5.466 -0.820 1.00 90.81 95 LEU A C 1
ATOM 758 O O . LEU A 1 95 ? -1.124 4.348 -0.951 1.00 90.81 95 LEU A O 1
ATOM 762 N N . ASN A 1 96 ? 0.306 5.723 0.092 1.00 93.38 96 ASN A N 1
ATOM 763 C CA . ASN A 1 96 ? 0.816 4.736 1.049 1.00 93.38 96 ASN A CA 1
ATOM 764 C C . ASN A 1 96 ? -0.292 4.254 2.008 1.00 93.38 96 ASN A C 1
ATOM 766 O O . ASN A 1 96 ? -0.439 3.054 2.217 1.00 93.38 96 ASN A O 1
ATOM 770 N N . MET A 1 97 ? -1.146 5.160 2.495 1.00 95.56 97 MET A N 1
ATOM 771 C CA . MET A 1 97 ? -2.364 4.834 3.251 1.00 95.56 97 MET A CA 1
ATOM 772 C C . MET A 1 97 ? -3.300 3.905 2.463 1.00 95.56 97 MET A C 1
ATOM 774 O O . MET A 1 97 ? -3.790 2.913 2.999 1.00 95.56 97 MET A O 1
ATOM 778 N N . VAL A 1 98 ? -3.554 4.220 1.189 1.00 95.44 98 VAL A N 1
ATOM 779 C CA . VAL A 1 98 ? -4.416 3.415 0.307 1.00 95.44 98 VAL A CA 1
ATOM 780 C C . VAL A 1 98 ? -3.801 2.037 0.043 1.00 95.44 98 VAL A C 1
ATOM 782 O O . VAL A 1 98 ? -4.517 1.041 0.132 1.00 95.44 98 VAL A O 1
ATOM 785 N N . LYS A 1 99 ? -2.481 1.966 -0.191 1.00 94.50 99 LYS A N 1
ATOM 786 C CA . LYS A 1 99 ? -1.720 0.711 -0.296 1.00 94.50 99 LYS A CA 1
ATOM 787 C C . LYS A 1 99 ? -1.914 -0.140 0.959 1.00 94.50 99 LYS A C 1
ATOM 789 O O . LYS A 1 99 ? -2.520 -1.201 0.873 1.00 94.50 99 LYS A O 1
ATOM 794 N N . ARG A 1 100 ? -1.520 0.381 2.127 1.00 95.31 100 ARG A N 1
ATOM 795 C CA . ARG A 1 100 ? -1.610 -0.296 3.435 1.00 95.31 100 ARG A CA 1
ATOM 796 C C . ARG A 1 100 ? -3.025 -0.741 3.820 1.00 95.31 100 ARG A C 1
ATOM 798 O O . ARG A 1 100 ? -3.164 -1.644 4.638 1.00 95.31 100 ARG A O 1
ATOM 805 N N . PHE A 1 101 ? -4.069 -0.106 3.282 1.00 97.06 101 PHE A N 1
ATOM 806 C CA . PHE A 1 101 ? -5.450 -0.533 3.504 1.00 97.06 101 PHE A CA 1
ATOM 807 C C . PHE A 1 101 ? -5.835 -1.757 2.665 1.00 97.06 101 PHE A C 1
ATOM 809 O O . PHE A 1 101 ? -6.434 -2.690 3.192 1.00 97.06 101 PHE A O 1
ATOM 816 N N . PHE A 1 102 ? -5.558 -1.747 1.358 1.00 95.94 102 PHE A N 1
ATOM 817 C CA . PHE A 1 102 ? -6.035 -2.799 0.451 1.00 95.94 102 PHE A CA 1
ATOM 818 C C . PHE A 1 102 ? -5.088 -4.003 0.364 1.00 95.94 102 PHE A C 1
ATOM 820 O O . PHE A 1 102 ? -5.562 -5.118 0.146 1.00 95.94 102 PHE A O 1
ATOM 827 N N . GLU A 1 103 ? -3.784 -3.780 0.534 1.00 94.31 103 GLU A N 1
ATOM 828 C CA . GLU A 1 103 ? -2.715 -4.760 0.322 1.00 94.31 103 GLU A CA 1
ATOM 829 C C . GLU A 1 103 ? -2.826 -5.974 1.251 1.00 94.31 103 GLU A C 1
ATOM 831 O O . GLU A 1 103 ? -2.877 -5.835 2.476 1.00 94.31 103 GLU A O 1
ATOM 836 N N . VAL A 1 104 ? -2.839 -7.176 0.664 1.00 93.12 104 VAL A N 1
ATOM 837 C CA . VAL A 1 104 ? -2.737 -8.432 1.420 1.00 93.12 104 VAL A CA 1
ATOM 838 C C . VAL A 1 104 ? -1.499 -8.431 2.316 1.00 93.12 104 VAL A C 1
ATOM 840 O O . VAL A 1 104 ? -0.405 -8.058 1.902 1.00 93.12 104 VAL A O 1
ATOM 843 N N . ASN A 1 105 ? -1.671 -8.875 3.556 1.00 88.62 105 ASN A N 1
ATOM 844 C CA . ASN A 1 105 ? -0.560 -9.010 4.490 1.00 88.62 105 ASN A CA 1
ATOM 845 C C . ASN A 1 105 ? 0.086 -10.383 4.278 1.00 88.62 105 ASN A C 1
ATOM 847 O O . ASN A 1 105 ? -0.630 -11.361 4.053 1.00 88.62 105 ASN A O 1
ATOM 851 N N . LEU A 1 106 ? 1.413 -10.451 4.360 1.00 87.19 106 LEU A N 1
ATOM 852 C CA . LEU A 1 106 ? 2.183 -11.688 4.228 1.00 87.19 106 LEU A CA 1
ATOM 853 C C . LEU A 1 106 ? 2.873 -12.031 5.554 1.00 87.19 106 LEU A C 1
ATOM 855 O O . LEU A 1 106 ? 3.157 -11.132 6.347 1.00 87.19 106 LEU A O 1
ATOM 859 N N . ASP A 1 107 ? 3.131 -13.316 5.788 1.00 83.75 107 ASP A N 1
ATOM 860 C CA . ASP A 1 107 ? 4.061 -13.775 6.825 1.00 83.75 107 ASP A CA 1
ATOM 861 C C . ASP A 1 107 ? 5.528 -13.724 6.349 1.00 83.75 107 ASP A C 1
ATOM 863 O O . ASP A 1 107 ? 5.814 -13.432 5.184 1.00 83.75 107 ASP A O 1
ATOM 867 N N . ASP A 1 108 ? 6.466 -14.060 7.239 1.00 80.75 108 ASP A N 1
ATOM 868 C CA . ASP A 1 108 ? 7.911 -14.094 6.951 1.00 80.75 108 ASP A CA 1
ATOM 869 C C . ASP A 1 108 ? 8.300 -15.096 5.840 1.00 80.75 108 ASP A C 1
ATOM 871 O O . ASP A 1 108 ? 9.430 -15.087 5.354 1.00 80.75 108 ASP A O 1
ATOM 875 N N . LYS A 1 109 ? 7.374 -15.977 5.434 1.00 80.25 109 LYS A N 1
ATOM 876 C CA . LYS A 1 109 ? 7.538 -16.968 4.360 1.00 80.25 109 LYS A CA 1
ATOM 877 C C . LYS A 1 109 ? 6.846 -16.541 3.058 1.00 80.25 109 LYS A C 1
ATOM 879 O O . LYS A 1 109 ? 6.861 -17.300 2.091 1.00 80.25 109 LYS A O 1
ATOM 884 N N . GLY A 1 110 ? 6.238 -15.353 3.016 1.00 79.12 110 GLY A N 1
ATOM 885 C CA . GLY A 1 110 ? 5.511 -14.827 1.859 1.00 79.12 110 GLY A CA 1
ATOM 886 C C . GLY A 1 110 ? 4.094 -15.389 1.678 1.00 79.12 110 GLY A C 1
ATOM 887 O O . GLY A 1 110 ? 3.504 -15.200 0.613 1.00 79.12 110 GLY A O 1
ATOM 888 N N . SER A 1 111 ? 3.534 -16.069 2.683 1.00 84.44 111 SER A N 1
ATOM 889 C CA . SER A 1 111 ? 2.171 -16.620 2.650 1.00 84.44 111 SER A CA 1
ATOM 890 C C . SER A 1 111 ? 1.146 -15.573 3.082 1.00 84.44 111 SER A C 1
ATOM 892 O O . SER A 1 111 ? 1.370 -14.841 4.042 1.00 84.44 111 SER A O 1
ATOM 894 N N . ILE A 1 112 ? -0.006 -15.510 2.406 1.00 85.12 112 ILE A N 1
ATOM 895 C CA . ILE A 1 112 ? -1.066 -14.541 2.725 1.00 85.12 112 ILE A CA 1
ATOM 896 C C . ILE A 1 112 ? -1.685 -14.842 4.097 1.00 85.12 112 ILE A C 1
ATOM 898 O O . ILE A 1 112 ? -2.209 -15.932 4.324 1.00 85.12 112 ILE A O 1
ATOM 902 N N . ILE A 1 113 ? -1.700 -13.839 4.979 1.00 87.56 113 ILE A N 1
ATOM 903 C CA . ILE A 1 113 ? -2.306 -13.901 6.312 1.00 87.56 113 ILE A CA 1
ATOM 904 C C . ILE A 1 113 ? -3.478 -12.925 6.455 1.00 87.56 113 ILE A C 1
ATOM 906 O O . ILE A 1 113 ? -3.428 -11.763 6.049 1.00 87.56 113 ILE A O 1
ATOM 910 N N . THR A 1 114 ? -4.547 -13.388 7.103 1.00 78.31 114 THR A N 1
ATOM 911 C CA . THR A 1 114 ? -5.728 -12.577 7.428 1.00 78.31 114 THR A CA 1
ATOM 912 C C . THR A 1 114 ? -5.927 -12.524 8.939 1.00 78.31 114 THR A C 1
ATOM 914 O O . THR A 1 114 ? -6.765 -13.241 9.482 1.00 78.31 114 THR A O 1
ATOM 917 N N . SER A 1 115 ? -5.142 -11.683 9.617 1.00 77.75 115 SER A N 1
ATOM 918 C CA . SER A 1 115 ? -5.250 -11.448 11.062 1.00 77.75 115 SER A CA 1
ATOM 919 C C . SER A 1 115 ? -5.410 -9.961 11.390 1.00 77.75 115 SER A C 1
ATOM 921 O O . SER A 1 115 ? -4.807 -9.090 10.751 1.00 77.75 115 SER A O 1
ATOM 923 N N . GLU A 1 116 ? -6.189 -9.684 12.435 1.00 84.94 116 GLU A N 1
ATOM 924 C CA . GLU A 1 116 ? -6.306 -8.366 13.071 1.00 84.94 116 GLU A CA 1
ATOM 925 C C . GLU A 1 116 ? -5.001 -7.938 13.778 1.00 84.94 116 GLU A C 1
ATOM 927 O O . GLU A 1 116 ? -4.815 -6.773 14.118 1.00 84.94 116 GLU A O 1
ATOM 932 N N . ASP A 1 117 ? -4.040 -8.848 13.951 1.00 83.75 117 ASP A N 1
ATOM 933 C CA . ASP A 1 117 ? -2.750 -8.542 14.573 1.00 83.75 117 ASP A CA 1
ATOM 934 C C . ASP A 1 117 ? -1.684 -7.973 13.629 1.00 83.75 117 ASP A C 1
ATOM 936 O O . ASP A 1 117 ? -0.588 -7.626 14.079 1.00 83.75 117 ASP A O 1
ATOM 940 N N . THR A 1 118 ? -1.988 -7.836 12.338 1.00 91.69 118 THR A N 1
ATOM 941 C CA . THR A 1 118 ? -1.051 -7.285 11.347 1.00 91.69 118 THR A CA 1
ATOM 942 C C . THR A 1 118 ? -0.673 -5.830 11.653 1.00 91.69 118 THR A C 1
ATOM 944 O O . THR A 1 118 ? -1.480 -5.051 12.173 1.00 91.69 118 THR A O 1
ATOM 947 N N . LYS A 1 119 ? 0.559 -5.433 11.288 1.00 91.75 119 LYS A N 1
ATOM 948 C CA . LYS A 1 119 ? 1.055 -4.055 11.473 1.00 91.75 119 LYS A CA 1
ATOM 949 C C . LYS A 1 119 ? 0.096 -3.039 10.848 1.00 91.75 119 LYS A C 1
ATOM 951 O O . LYS A 1 119 ? -0.294 -2.078 11.502 1.00 91.75 119 LYS A O 1
ATOM 956 N N . ASN A 1 120 ? -0.358 -3.311 9.621 1.00 94.38 120 ASN A N 1
ATOM 957 C CA . ASN A 1 120 ? -1.317 -2.462 8.923 1.00 94.38 120 ASN A CA 1
ATOM 958 C C . ASN A 1 120 ? -2.643 -2.336 9.691 1.00 94.38 120 ASN A C 1
ATOM 960 O O . ASN A 1 120 ? -3.080 -1.213 9.923 1.00 94.38 120 ASN A O 1
ATOM 964 N N . TYR A 1 121 ? -3.259 -3.432 10.158 1.00 95.75 121 TYR A N 1
ATOM 965 C CA . TYR A 1 121 ? -4.536 -3.355 10.890 1.00 95.75 121 TYR A CA 1
ATOM 966 C C . TYR A 1 121 ? -4.414 -2.503 12.160 1.00 95.75 121 TYR A C 1
ATOM 968 O O . TYR A 1 121 ? -5.265 -1.649 12.430 1.00 95.75 121 TYR A O 1
ATOM 976 N N . LYS A 1 122 ? -3.308 -2.670 12.897 1.00 95.31 122 LYS A N 1
ATOM 977 C CA . LYS A 1 122 ? -2.990 -1.891 14.101 1.00 95.31 122 LYS A CA 1
ATOM 978 C C . LYS A 1 122 ? -2.908 -0.384 13.823 1.00 95.31 122 LYS A C 1
ATOM 980 O O . LYS A 1 122 ? -3.416 0.377 14.642 1.00 95.31 122 LYS A O 1
ATOM 985 N N . ILE A 1 123 ? -2.400 0.059 12.667 1.00 95.50 123 ILE A N 1
ATOM 986 C CA . ILE A 1 123 ? -2.396 1.489 12.283 1.00 95.50 123 ILE A CA 1
ATOM 987 C C . ILE A 1 123 ? -3.825 2.041 12.188 1.00 95.50 123 ILE A C 1
ATOM 989 O O . ILE A 1 123 ? -4.115 3.090 12.763 1.00 95.50 123 ILE A O 1
ATOM 993 N N . PHE A 1 124 ? -4.735 1.349 11.494 1.00 97.12 124 PHE A N 1
ATOM 994 C CA . PHE A 1 124 ? -6.108 1.840 11.311 1.00 97.12 124 PHE A CA 1
ATOM 995 C C . PHE A 1 124 ? -6.943 1.764 12.597 1.00 97.12 124 PHE A C 1
ATOM 997 O O . PHE A 1 124 ? -7.740 2.668 12.863 1.00 97.12 124 PHE A O 1
ATOM 1004 N N . ARG A 1 125 ? -6.741 0.712 13.403 1.00 96.25 125 ARG A N 1
ATOM 1005 C CA . ARG A 1 125 ? -7.434 0.498 14.681 1.00 96.25 125 ARG A CA 1
ATOM 1006 C C . ARG A 1 125 ? -6.968 1.456 15.773 1.00 96.25 125 ARG A C 1
ATOM 1008 O O . ARG A 1 125 ? -7.808 2.088 16.406 1.00 96.25 125 ARG A O 1
ATOM 1015 N N . ASN A 1 126 ? -5.659 1.552 16.011 1.00 95.00 126 ASN A N 1
ATOM 1016 C CA . ASN A 1 126 ? -5.119 2.269 17.170 1.00 95.00 126 ASN A CA 1
ATOM 1017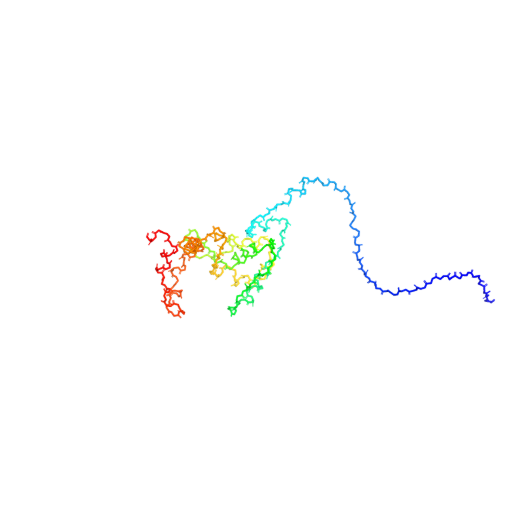 C C . ASN A 1 126 ? -5.275 3.790 17.021 1.00 95.00 126 ASN A C 1
ATOM 1019 O O . ASN A 1 126 ? -5.620 4.455 17.989 1.00 95.00 126 ASN A O 1
ATOM 1023 N N . ASN A 1 127 ? -5.138 4.318 15.799 1.00 93.62 127 ASN A N 1
ATOM 1024 C CA . ASN A 1 127 ? -5.445 5.721 15.485 1.00 93.62 127 ASN A CA 1
ATOM 1025 C C . ASN A 1 127 ? -6.958 5.996 15.329 1.00 93.62 127 ASN A C 1
ATOM 1027 O O . ASN A 1 127 ? -7.357 7.107 14.987 1.00 93.62 127 ASN A O 1
ATOM 1031 N N . PHE A 1 128 ? -7.807 4.980 15.532 1.00 95.44 128 PHE A N 1
ATOM 1032 C CA . PHE A 1 128 ? -9.271 5.059 15.500 1.00 95.44 128 PHE A CA 1
ATOM 1033 C C . PHE A 1 128 ? -9.836 5.780 14.258 1.00 95.44 128 PHE A C 1
ATOM 1035 O O . PHE A 1 128 ? -10.759 6.600 14.344 1.00 95.44 128 PHE A O 1
ATOM 1042 N N . LEU A 1 129 ? -9.261 5.478 13.089 1.00 97.62 129 LEU A N 1
ATOM 1043 C CA . LEU A 1 129 ? -9.497 6.218 11.848 1.00 97.62 129 LEU A CA 1
ATOM 1044 C C . LEU A 1 129 ? -10.946 6.100 11.357 1.00 97.62 129 LEU A C 1
ATOM 1046 O O . LEU A 1 129 ? -11.631 5.096 11.560 1.00 97.62 129 LEU A O 1
ATOM 1050 N N . ASN A 1 130 ? -11.423 7.115 10.643 1.00 98.44 130 ASN A N 1
ATOM 1051 C CA . ASN A 1 130 ? -12.788 7.182 10.131 1.00 98.44 130 ASN A CA 1
ATOM 1052 C C . ASN A 1 130 ? -13.139 6.008 9.201 1.00 98.44 130 ASN A C 1
ATOM 1054 O O . ASN A 1 130 ? -14.260 5.504 9.268 1.00 98.44 130 ASN A O 1
ATOM 1058 N N . ILE A 1 131 ? -12.187 5.492 8.414 1.00 98.12 131 ILE A N 1
ATOM 1059 C CA . ILE A 1 131 ? -12.398 4.269 7.622 1.00 98.12 131 ILE A CA 1
ATOM 1060 C C . ILE A 1 131 ? -12.587 3.012 8.494 1.00 98.12 131 ILE A C 1
ATOM 1062 O O . ILE A 1 131 ? -13.362 2.133 8.129 1.00 98.12 131 ILE A O 1
ATOM 1066 N N . PHE A 1 132 ? -11.938 2.931 9.663 1.00 97.69 132 PHE A N 1
ATOM 1067 C CA . PHE A 1 132 ? -12.063 1.803 10.599 1.00 97.69 132 PHE A CA 1
ATOM 1068 C C . PHE A 1 132 ? -13.441 1.774 11.276 1.00 97.69 132 PHE A C 1
ATOM 1070 O O . PHE A 1 132 ? -14.024 0.708 11.485 1.00 97.69 132 PHE A O 1
ATOM 1077 N N . LYS A 1 133 ? -14.032 2.952 11.517 1.00 97.75 133 LYS A N 1
ATOM 1078 C CA . LYS A 1 133 ? -15.420 3.090 11.998 1.00 97.75 133 LYS A CA 1
ATOM 1079 C C . LYS A 1 133 ? -16.438 2.520 10.998 1.00 97.75 133 LYS A C 1
ATOM 1081 O O . LYS A 1 133 ? -17.489 2.033 11.410 1.00 97.75 133 LYS A O 1
ATOM 1086 N N . MET A 1 134 ? -16.124 2.495 9.697 1.00 97.88 134 MET A N 1
ATOM 1087 C CA . MET A 1 134 ? -16.963 1.897 8.645 1.00 97.88 134 MET A CA 1
ATOM 1088 C C . MET A 1 134 ? -16.866 0.358 8.619 1.00 97.88 134 MET A C 1
ATOM 1090 O O . MET A 1 134 ? -16.520 -0.233 7.595 1.00 97.88 134 MET A O 1
ATOM 1094 N N . ARG A 1 135 ? -17.193 -0.307 9.737 1.00 96.19 135 ARG A N 1
ATOM 1095 C CA . ARG A 1 135 ? -16.928 -1.741 9.990 1.00 96.19 135 ARG A CA 1
ATOM 1096 C C . ARG A 1 135 ? -17.254 -2.691 8.831 1.00 96.19 135 ARG A C 1
ATOM 1098 O O . ARG A 1 135 ? -16.428 -3.535 8.506 1.00 96.19 135 ARG A O 1
ATOM 1105 N N . GLN A 1 136 ? -18.411 -2.545 8.177 1.00 97.12 136 GLN A N 1
ATOM 1106 C CA . GLN A 1 136 ? -18.790 -3.405 7.042 1.00 97.12 136 GLN A CA 1
ATOM 1107 C C . GLN A 1 136 ? -17.870 -3.238 5.822 1.00 97.12 136 GLN A C 1
ATOM 1109 O O . GLN A 1 136 ? -17.546 -4.220 5.159 1.00 97.12 136 GLN A O 1
ATOM 1114 N N . PHE A 1 137 ? -17.454 -2.005 5.515 1.00 97.12 137 PHE A N 1
ATOM 1115 C CA . PHE A 1 137 ? -16.525 -1.731 4.419 1.00 97.12 137 PHE A CA 1
ATOM 1116 C C . PHE A 1 137 ? -15.110 -2.183 4.791 1.00 97.12 137 PHE A C 1
ATOM 1118 O O . PHE A 1 137 ? -14.451 -2.850 3.998 1.00 97.12 137 PHE A O 1
ATOM 1125 N N . PHE A 1 138 ? -14.679 -1.883 6.020 1.00 97.06 138 PHE A N 1
ATOM 1126 C CA . PHE A 1 138 ? -13.373 -2.282 6.534 1.00 97.06 138 PHE A CA 1
ATOM 1127 C C . PHE A 1 138 ? -13.197 -3.807 6.481 1.00 97.06 138 PHE A C 1
ATOM 1129 O O . PHE A 1 138 ? -12.308 -4.293 5.792 1.00 97.06 138 PHE A O 1
ATOM 1136 N N . ALA A 1 139 ? -14.100 -4.576 7.099 1.00 94.56 139 ALA A N 1
ATOM 1137 C CA . ALA A 1 139 ? -14.018 -6.039 7.129 1.00 94.56 139 ALA A CA 1
ATOM 1138 C C . ALA A 1 139 ? -14.082 -6.695 5.733 1.00 94.56 139 ALA A C 1
ATOM 1140 O O . ALA A 1 139 ? -13.504 -7.761 5.522 1.00 94.56 139 ALA A O 1
ATOM 1141 N N . ARG A 1 140 ? -14.774 -6.066 4.771 1.00 95.38 140 ARG A N 1
ATOM 1142 C CA . ARG A 1 140 ? -14.913 -6.583 3.401 1.00 95.38 140 ARG A CA 1
ATOM 1143 C C . ARG A 1 140 ? -13.682 -6.333 2.527 1.00 95.38 140 ARG A C 1
ATOM 1145 O O . ARG A 1 140 ? -13.422 -7.141 1.643 1.00 95.38 140 ARG A O 1
ATOM 1152 N N . HIS A 1 141 ? -12.962 -5.231 2.741 1.00 95.50 141 HIS A N 1
ATOM 1153 C CA . HIS A 1 141 ? -11.946 -4.751 1.795 1.00 95.50 141 HIS A CA 1
ATOM 1154 C C . HIS A 1 141 ? -10.532 -4.607 2.371 1.00 95.50 141 HIS A C 1
ATOM 1156 O O . HIS A 1 141 ? -9.583 -4.527 1.592 1.00 95.50 141 HIS A O 1
ATOM 1162 N N . PHE A 1 142 ? -10.373 -4.580 3.697 1.00 96.56 142 PHE A N 1
ATOM 1163 C CA . PHE A 1 142 ? -9.066 -4.425 4.327 1.00 96.56 142 PHE A CA 1
ATOM 1164 C C . PHE A 1 142 ? -8.184 -5.665 4.117 1.00 96.56 142 PHE A C 1
ATOM 1166 O O . PHE A 1 142 ? -8.561 -6.779 4.491 1.00 96.56 142 PHE A O 1
ATOM 1173 N N . GLY A 1 143 ? -7.001 -5.462 3.539 1.00 95.06 143 GLY A N 1
ATOM 1174 C CA . GLY A 1 143 ? -5.999 -6.500 3.308 1.00 95.06 143 GLY A CA 1
ATOM 1175 C C . GLY A 1 143 ? -6.463 -7.653 2.416 1.00 95.06 143 GLY A C 1
ATOM 1176 O O . GLY A 1 143 ? -6.139 -8.807 2.698 1.00 95.06 143 GLY A O 1
ATOM 1177 N N . LYS A 1 144 ? -7.278 -7.367 1.390 1.00 92.94 144 LYS A N 1
ATOM 1178 C CA . LYS A 1 144 ? -7.899 -8.370 0.498 1.00 92.94 144 LYS A CA 1
ATOM 1179 C C . LYS A 1 144 ? -7.411 -8.345 -0.952 1.00 92.94 144 LYS A C 1
ATOM 1181 O O . LYS A 1 144 ? -7.874 -9.167 -1.737 1.00 92.94 144 LYS A O 1
ATOM 1186 N N . TYR A 1 145 ? -6.514 -7.432 -1.321 1.00 92.75 145 TYR A N 1
ATOM 1187 C CA . TYR A 1 145 ? -6.131 -7.207 -2.715 1.00 92.75 145 TYR A CA 1
ATOM 1188 C C . TYR A 1 145 ? -4.611 -7.276 -2.920 1.00 92.75 145 TYR A C 1
ATOM 1190 O O . TYR A 1 145 ? -3.862 -6.756 -2.091 1.00 92.75 145 TYR A O 1
ATOM 1198 N N . PRO A 1 146 ? -4.124 -7.850 -4.035 1.00 91.62 146 PRO A N 1
ATOM 1199 C CA . PRO A 1 146 ? -2.766 -7.586 -4.494 1.00 91.62 146 PRO A CA 1
ATOM 1200 C C . PRO A 1 146 ? -2.680 -6.113 -4.925 1.00 91.62 146 PRO A C 1
ATOM 1202 O O . PRO A 1 146 ? -3.410 -5.685 -5.821 1.00 91.62 146 PRO A O 1
ATOM 1205 N N . VAL A 1 147 ? -1.821 -5.321 -4.278 1.00 93.12 147 VAL A N 1
ATOM 1206 C CA . VAL A 1 147 ? -1.652 -3.889 -4.583 1.00 93.12 147 VAL A CA 1
ATOM 1207 C C . VAL A 1 147 ? -0.251 -3.630 -5.113 1.00 93.12 147 VAL A C 1
ATOM 1209 O O . VAL A 1 147 ? 0.675 -3.369 -4.350 1.00 93.12 147 VAL A O 1
ATOM 1212 N N . VAL A 1 148 ? -0.130 -3.645 -6.438 1.00 91.62 148 VAL A N 1
ATOM 1213 C CA . VAL A 1 148 ? 1.101 -3.278 -7.143 1.00 91.62 148 VAL A CA 1
ATOM 1214 C C . VAL A 1 148 ? 1.312 -1.767 -7.014 1.00 91.62 148 VAL A C 1
ATOM 1216 O O . VAL A 1 148 ? 0.535 -0.976 -7.550 1.00 91.62 148 VAL A O 1
ATOM 1219 N N . PHE A 1 149 ? 2.352 -1.359 -6.285 1.00 91.19 149 PHE A N 1
ATOM 1220 C CA . PHE A 1 149 ? 2.702 0.044 -6.059 1.00 91.19 149 PHE A CA 1
ATOM 1221 C C . PHE A 1 149 ? 4.039 0.366 -6.727 1.00 91.19 149 PHE A C 1
ATOM 1223 O O . PHE A 1 149 ? 5.087 -0.014 -6.216 1.00 91.19 149 PHE A O 1
ATOM 1230 N N . ILE A 1 150 ? 3.992 1.069 -7.860 1.00 89.50 150 ILE A N 1
ATOM 1231 C CA . ILE A 1 150 ? 5.183 1.461 -8.623 1.00 89.50 150 ILE A CA 1
ATOM 1232 C C . ILE A 1 150 ? 5.606 2.873 -8.199 1.00 89.50 150 ILE A C 1
ATOM 1234 O O . ILE A 1 150 ? 4.828 3.818 -8.362 1.00 89.50 150 ILE A O 1
ATOM 1238 N N . ASP A 1 151 ? 6.833 3.037 -7.695 1.00 85.00 151 ASP A N 1
ATOM 1239 C CA . ASP A 1 151 ? 7.458 4.357 -7.543 1.00 85.00 151 ASP A CA 1
ATOM 1240 C C . ASP A 1 151 ? 8.358 4.648 -8.755 1.00 85.00 151 ASP A C 1
ATOM 1242 O O . ASP A 1 151 ? 9.342 3.959 -9.007 1.00 85.00 151 ASP A O 1
ATOM 1246 N N . TYR A 1 152 ? 8.014 5.687 -9.517 1.00 82.62 152 TYR A N 1
ATOM 1247 C CA . TYR A 1 152 ? 8.780 6.127 -10.684 1.00 82.62 152 TYR A CA 1
ATOM 1248 C C . TYR A 1 152 ? 9.884 7.143 -10.346 1.00 82.62 152 TYR A C 1
ATOM 1250 O O . TYR A 1 152 ? 10.599 7.567 -11.253 1.00 82.62 152 TYR A O 1
ATOM 1258 N N . LYS A 1 153 ? 10.067 7.542 -9.075 1.00 80.94 153 LYS A N 1
ATOM 1259 C CA . LYS A 1 153 ? 11.158 8.452 -8.672 1.00 80.94 153 LYS A CA 1
ATOM 1260 C C . LYS A 1 153 ? 12.551 8.024 -9.158 1.00 80.94 153 LYS A C 1
ATOM 1262 O O . LYS A 1 153 ? 13.263 8.925 -9.606 1.00 80.94 153 LYS A O 1
ATOM 1267 N N . PRO A 1 154 ? 12.957 6.735 -9.146 1.00 77.81 154 PRO A N 1
ATOM 1268 C CA . PRO A 1 154 ? 14.271 6.334 -9.660 1.00 77.81 154 PRO A CA 1
ATOM 1269 C C . PRO A 1 154 ? 14.488 6.724 -11.131 1.00 77.81 154 PRO A C 1
ATOM 1271 O O . PRO A 1 154 ? 15.602 7.056 -11.524 1.00 77.81 154 PRO A O 1
ATOM 1274 N N . LEU A 1 155 ? 13.415 6.799 -11.932 1.00 78.19 155 LEU A N 1
ATOM 1275 C CA . LEU A 1 155 ? 13.492 7.196 -13.342 1.00 78.19 155 LEU A CA 1
ATOM 1276 C C . LEU A 1 155 ? 13.814 8.691 -13.545 1.00 78.19 155 LEU A C 1
ATOM 1278 O O . LEU A 1 155 ? 14.147 9.096 -14.655 1.00 78.19 155 LEU A O 1
ATOM 1282 N N . SER A 1 156 ? 13.729 9.523 -12.500 1.00 77.44 156 SER A N 1
ATOM 1283 C CA . SER A 1 156 ? 13.985 10.971 -12.598 1.00 77.44 156 SER A CA 1
ATOM 1284 C C . SER A 1 156 ? 15.452 11.342 -12.844 1.00 77.44 156 SER A C 1
ATOM 1286 O O . SER A 1 156 ? 15.729 12.479 -13.219 1.00 77.44 156 SER A O 1
ATOM 1288 N N . MET A 1 157 ? 16.381 10.398 -12.660 1.00 74.31 157 MET A N 1
ATOM 1289 C CA . MET A 1 157 ? 17.825 10.607 -12.833 1.00 74.31 157 MET A CA 1
ATOM 1290 C C . MET A 1 157 ? 18.354 10.079 -14.179 1.00 74.31 157 MET A C 1
ATOM 1292 O O . MET A 1 157 ? 19.560 10.097 -14.418 1.00 74.31 157 MET A O 1
ATOM 1296 N N . VAL A 1 158 ? 17.472 9.584 -15.054 1.00 79.25 158 VAL A N 1
ATOM 1297 C CA . VAL A 1 158 ? 17.857 8.866 -16.276 1.00 79.25 158 VAL A CA 1
ATOM 1298 C C . VAL A 1 158 ? 18.008 9.808 -17.468 1.00 79.25 158 VAL A C 1
ATOM 1300 O O . VAL A 1 158 ? 17.169 10.678 -17.691 1.00 79.25 158 VAL A O 1
ATOM 1303 N N . VAL A 1 159 ? 19.070 9.610 -18.256 1.00 80.56 159 VAL A N 1
ATOM 1304 C CA . VAL A 1 159 ? 19.435 10.500 -19.374 1.00 80.56 159 VAL A CA 1
ATOM 1305 C C . VAL A 1 159 ? 19.040 9.930 -20.742 1.00 80.56 159 VAL A C 1
ATOM 1307 O O . VAL A 1 159 ? 18.704 10.704 -21.636 1.00 80.56 159 VAL A O 1
ATOM 1310 N N . THR A 1 160 ? 19.042 8.601 -20.930 1.00 86.62 160 THR A N 1
ATOM 1311 C CA . THR A 1 160 ? 18.678 7.967 -22.217 1.00 86.62 160 THR A CA 1
ATOM 1312 C C . THR A 1 160 ? 17.557 6.934 -22.091 1.00 86.62 160 THR A C 1
ATOM 1314 O O . THR A 1 160 ? 17.318 6.358 -21.027 1.00 86.62 160 THR A O 1
ATOM 1317 N N . VAL A 1 161 ? 16.862 6.676 -23.204 1.00 82.88 161 VAL A N 1
ATOM 1318 C CA . VAL A 1 161 ? 15.766 5.695 -23.269 1.00 82.88 161 VAL A CA 1
ATOM 1319 C C . VAL A 1 161 ? 16.289 4.274 -23.041 1.00 82.88 161 VAL A C 1
ATOM 1321 O O . VAL A 1 161 ? 15.641 3.479 -22.366 1.00 82.88 161 VAL A O 1
ATOM 1324 N N . GLU A 1 162 ? 17.486 3.964 -23.533 1.00 82.31 162 GLU A N 1
ATOM 1325 C CA . GLU A 1 162 ? 18.151 2.671 -23.366 1.00 82.31 162 GLU A CA 1
ATOM 1326 C C . GLU A 1 162 ? 18.478 2.406 -21.894 1.00 82.31 162 GLU A C 1
ATOM 1328 O O . GLU A 1 162 ? 18.172 1.330 -21.386 1.00 82.31 162 GLU A O 1
ATOM 1333 N N . GLN A 1 163 ? 19.029 3.399 -21.182 1.00 80.81 163 GLN A N 1
ATOM 1334 C CA . GLN A 1 163 ? 19.270 3.303 -19.738 1.00 80.81 163 GLN A CA 1
ATOM 1335 C C . GLN A 1 163 ? 17.958 3.101 -18.969 1.00 80.81 163 GLN A C 1
ATOM 1337 O O . GLN A 1 163 ? 17.889 2.255 -18.07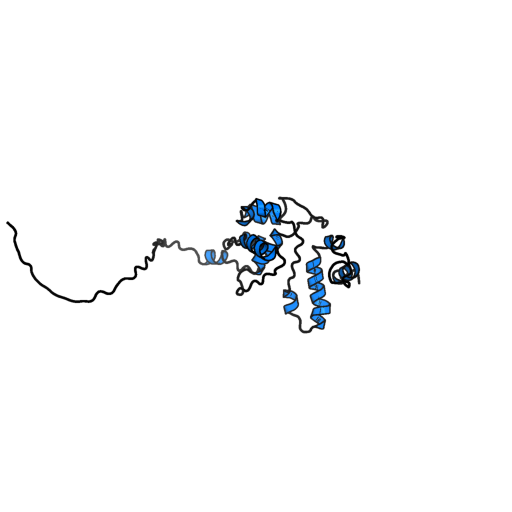5 1.00 80.81 163 GLN A O 1
ATOM 1342 N N . MET A 1 164 ? 16.908 3.842 -19.345 1.00 83.94 164 MET A N 1
ATOM 1343 C CA . MET A 1 164 ? 15.588 3.755 -18.717 1.00 83.94 164 MET A CA 1
ATOM 1344 C C . MET A 1 164 ? 14.997 2.352 -18.863 1.00 83.94 164 MET A C 1
ATOM 1346 O O . MET A 1 164 ? 14.590 1.764 -17.866 1.00 83.94 164 MET A O 1
ATOM 1350 N N . LEU A 1 165 ? 14.999 1.796 -20.076 1.00 78.56 165 LEU A N 1
ATOM 1351 C CA . LEU A 1 165 ? 14.397 0.495 -20.366 1.00 78.56 165 LEU A CA 1
ATOM 1352 C C . LEU A 1 165 ? 15.228 -0.689 -19.847 1.00 78.56 165 LEU A C 1
ATOM 1354 O O . LEU A 1 165 ? 14.650 -1.648 -19.338 1.00 78.56 165 LEU A O 1
ATOM 1358 N N . ALA A 1 166 ? 16.557 -0.650 -19.990 1.00 71.50 166 ALA A N 1
ATOM 1359 C CA . ALA A 1 166 ? 17.413 -1.808 -19.721 1.00 71.50 166 ALA A CA 1
ATOM 1360 C C . ALA A 1 166 ? 17.804 -1.967 -18.244 1.00 71.50 166 ALA A C 1
ATOM 1362 O O . ALA A 1 166 ? 17.937 -3.097 -17.773 1.00 71.50 166 ALA A O 1
ATOM 1363 N N . VAL A 1 167 ? 17.993 -0.856 -17.522 1.00 71.94 167 VAL A N 1
ATOM 1364 C CA . VAL A 1 167 ? 18.479 -0.858 -16.132 1.00 71.94 167 VAL A CA 1
ATOM 1365 C C . VAL A 1 167 ? 17.350 -0.453 -15.190 1.00 71.94 167 VAL A C 1
ATOM 1367 O O . VAL A 1 167 ? 16.770 -1.297 -14.508 1.00 71.94 167 VAL A O 1
ATOM 1370 N N . PHE A 1 168 ? 16.958 0.821 -15.221 1.00 80.19 168 PHE A N 1
ATOM 1371 C CA . PHE A 1 168 ? 16.091 1.389 -14.191 1.00 80.19 168 PHE A CA 1
ATOM 1372 C C . PHE A 1 168 ? 14.668 0.817 -14.196 1.00 80.19 168 PHE A C 1
ATOM 1374 O O . PHE A 1 168 ? 14.106 0.567 -13.134 1.00 80.19 168 PHE A O 1
ATOM 1381 N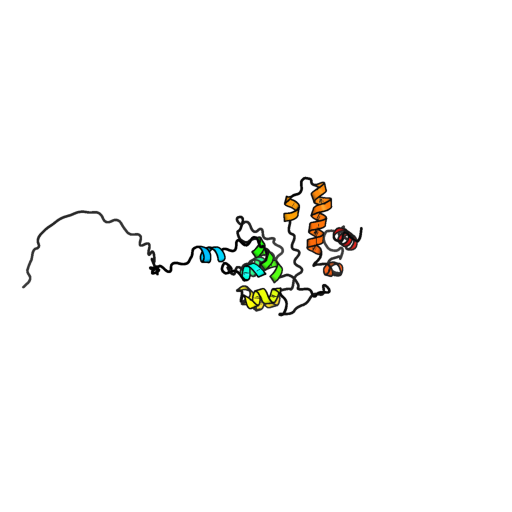 N . PHE A 1 169 ? 14.064 0.560 -15.361 1.00 83.94 169 PHE A N 1
ATOM 1382 C CA . PHE A 1 169 ? 12.734 -0.054 -15.413 1.00 83.94 169 PHE A CA 1
ATOM 1383 C C . PHE A 1 169 ? 12.752 -1.500 -14.899 1.00 83.94 169 PHE A C 1
ATOM 1385 O O . PHE A 1 169 ? 11.809 -1.922 -14.231 1.00 83.94 169 PHE A O 1
ATOM 1392 N N . ARG A 1 170 ? 13.838 -2.249 -15.142 1.00 84.69 170 ARG A N 1
ATOM 1393 C CA . ARG A 1 170 ? 14.007 -3.600 -14.592 1.00 84.69 170 ARG A CA 1
ATOM 1394 C C . ARG A 1 170 ? 14.127 -3.564 -13.069 1.00 84.69 170 ARG A C 1
ATOM 1396 O O . ARG A 1 170 ? 13.446 -4.336 -12.401 1.00 84.69 170 ARG A O 1
ATOM 1403 N N . GLU A 1 171 ? 14.934 -2.653 -12.530 1.00 85.44 171 GLU A N 1
ATOM 1404 C CA . GLU A 1 171 ? 15.091 -2.442 -11.084 1.00 85.44 171 GLU A CA 1
ATOM 1405 C C . GLU A 1 171 ? 13.764 -2.050 -10.421 1.00 85.44 171 GLU A C 1
ATOM 1407 O O . GLU A 1 171 ? 13.317 -2.735 -9.502 1.00 85.44 171 GLU A O 1
ATOM 1412 N N . VAL A 1 172 ? 13.072 -1.031 -10.950 1.00 88.81 172 VAL A N 1
ATOM 1413 C CA . VAL A 1 172 ? 11.761 -0.578 -10.452 1.00 88.81 172 VAL A CA 1
ATOM 1414 C C . VAL A 1 172 ? 10.733 -1.714 -10.463 1.00 88.81 172 VAL A C 1
ATOM 1416 O O . VAL A 1 172 ? 9.989 -1.879 -9.494 1.00 88.81 172 VAL A O 1
ATOM 1419 N N . MET A 1 173 ? 10.682 -2.525 -11.525 1.00 89.88 173 MET A N 1
ATOM 1420 C CA . MET A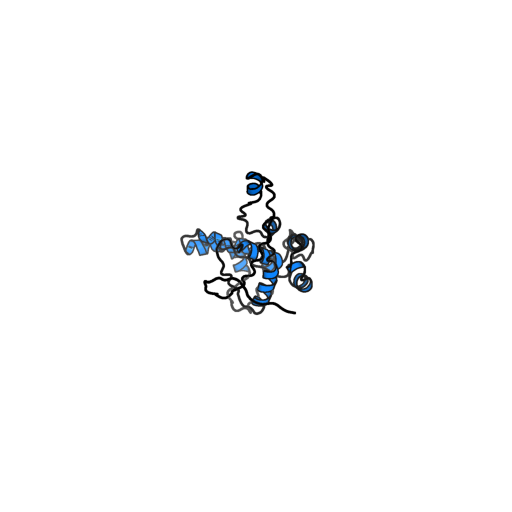 1 173 ? 9.752 -3.658 -11.613 1.00 89.88 173 MET A CA 1
ATOM 1421 C C . MET A 1 173 ? 10.144 -4.822 -10.690 1.00 89.88 173 MET A C 1
ATOM 1423 O O . MET A 1 173 ? 9.259 -5.437 -10.098 1.00 89.88 173 MET A O 1
ATOM 1427 N N . SER A 1 174 ? 11.442 -5.098 -10.528 1.00 89.50 174 SER A N 1
ATOM 1428 C CA . SER A 1 174 ? 11.983 -6.080 -9.578 1.00 89.50 174 SER A CA 1
ATOM 1429 C C . SER A 1 174 ? 11.621 -5.715 -8.136 1.00 89.50 174 SER A C 1
ATOM 1431 O O . SER A 1 174 ? 11.040 -6.528 -7.417 1.00 89.50 174 SER A O 1
ATOM 1433 N N . GLU A 1 175 ? 11.888 -4.474 -7.720 1.00 89.06 175 GLU A N 1
ATOM 1434 C CA . GLU A 1 175 ? 11.548 -3.979 -6.382 1.00 89.06 175 GLU A CA 1
ATOM 1435 C C . GLU A 1 175 ? 10.030 -3.984 -6.155 1.00 89.06 175 GLU A C 1
ATOM 1437 O O . GLU A 1 175 ? 9.556 -4.550 -5.168 1.00 89.06 175 GLU A O 1
ATOM 1442 N N . THR A 1 176 ? 9.256 -3.454 -7.112 1.00 91.88 176 THR A N 1
ATOM 1443 C CA . THR A 1 176 ? 7.784 -3.438 -7.052 1.00 91.88 176 THR A CA 1
ATOM 1444 C C . THR A 1 176 ? 7.195 -4.844 -6.912 1.00 91.88 176 THR A C 1
ATOM 1446 O O . THR A 1 176 ? 6.217 -5.036 -6.189 1.00 91.88 176 THR A O 1
ATOM 1449 N N . PHE A 1 177 ? 7.744 -5.834 -7.623 1.00 91.50 177 PHE A N 1
ATOM 1450 C CA . PHE A 1 177 ? 7.193 -7.188 -7.651 1.00 91.50 177 PHE A CA 1
ATOM 1451 C C . PHE A 1 177 ? 7.758 -8.110 -6.558 1.00 91.50 177 PHE A C 1
ATOM 1453 O O . PHE A 1 177 ? 7.159 -9.145 -6.271 1.00 91.50 177 PHE A O 1
ATOM 1460 N N . SER A 1 178 ? 8.859 -7.750 -5.891 1.00 89.38 178 SER A N 1
ATOM 1461 C CA . SER A 1 178 ? 9.463 -8.570 -4.829 1.00 89.38 178 SER A CA 1
ATOM 1462 C C . SER A 1 178 ? 8.472 -8.986 -3.714 1.00 89.38 178 SER A C 1
ATOM 1464 O O . SER A 1 178 ? 8.436 -10.176 -3.382 1.00 89.38 178 SER A O 1
ATOM 1466 N N . PRO A 1 179 ? 7.567 -8.111 -3.210 1.00 88.00 179 PRO A N 1
ATOM 1467 C CA . PRO A 1 179 ? 6.514 -8.486 -2.253 1.00 88.00 179 PRO A CA 1
ATOM 1468 C C . PRO A 1 179 ? 5.365 -9.311 -2.857 1.00 88.00 179 PRO A C 1
ATOM 1470 O O . PRO A 1 179 ? 4.424 -9.676 -2.158 1.00 88.00 179 PRO A O 1
ATOM 1473 N N . HIS A 1 180 ? 5.373 -9.565 -4.164 1.00 91.19 180 HIS A N 1
ATOM 1474 C CA . HIS A 1 180 ? 4.275 -10.179 -4.911 1.00 91.19 180 HIS A CA 1
ATOM 1475 C C . HIS A 1 180 ? 4.651 -11.519 -5.556 1.00 91.19 180 HIS A C 1
ATOM 1477 O O . HIS A 1 180 ? 3.873 -12.055 -6.342 1.00 91.19 180 HIS A O 1
ATOM 1483 N N . LYS A 1 181 ? 5.789 -12.119 -5.171 1.00 89.88 181 LYS A N 1
ATOM 1484 C CA . LYS A 1 181 ? 6.250 -13.437 -5.657 1.00 89.88 181 LYS A CA 1
ATOM 1485 C C . LYS A 1 181 ? 5.186 -14.543 -5.572 1.00 89.88 181 LYS A C 1
ATOM 1487 O O . LYS A 1 181 ? 5.165 -15.415 -6.434 1.00 89.88 181 LYS A O 1
ATOM 1492 N N . TYR A 1 182 ? 4.254 -14.482 -4.615 1.00 89.25 182 TYR A N 1
ATOM 1493 C CA . TYR A 1 182 ? 3.123 -15.419 -4.526 1.00 89.25 182 TYR A CA 1
ATOM 1494 C C . TYR A 1 182 ? 2.234 -15.436 -5.791 1.00 89.25 182 TYR A C 1
ATOM 1496 O O . TYR A 1 182 ? 1.665 -16.475 -6.118 1.00 89.25 182 TYR A O 1
ATOM 1504 N N . LEU A 1 183 ? 2.161 -14.332 -6.548 1.00 91.06 183 LEU A N 1
ATOM 1505 C CA . LEU A 1 183 ? 1.418 -14.240 -7.811 1.00 91.06 183 LEU A CA 1
ATOM 1506 C C . LEU A 1 183 ? 2.054 -15.051 -8.954 1.00 91.06 183 LEU A C 1
ATOM 1508 O O . LEU A 1 183 ? 1.361 -15.405 -9.906 1.00 91.06 183 LEU A O 1
ATOM 1512 N N . LEU A 1 184 ? 3.342 -15.409 -8.873 1.00 89.62 184 LEU A N 1
ATOM 1513 C CA . LEU A 1 184 ? 3.987 -16.305 -9.851 1.00 89.62 184 LEU A CA 1
ATOM 1514 C C . LEU A 1 184 ? 3.403 -17.725 -9.825 1.00 89.62 184 LEU A C 1
ATOM 1516 O O . LEU A 1 184 ? 3.593 -18.476 -10.780 1.00 89.62 184 LEU A O 1
ATOM 1520 N N . ASN A 1 185 ? 2.694 -18.064 -8.744 1.00 87.81 185 ASN A N 1
ATOM 1521 C CA . ASN A 1 185 ? 2.045 -19.350 -8.518 1.00 87.81 185 ASN A CA 1
ATOM 1522 C C . ASN A 1 185 ? 0.511 -19.273 -8.659 1.00 87.81 185 ASN A C 1
ATOM 1524 O O . ASN A 1 185 ? -0.164 -20.273 -8.426 1.00 87.81 185 ASN A O 1
ATOM 1528 N N . ASP A 1 186 ? -0.059 -18.115 -9.026 1.00 87.19 186 ASP A N 1
ATOM 1529 C CA . ASP A 1 186 ? -1.497 -17.973 -9.290 1.00 87.19 186 ASP A CA 1
ATOM 1530 C C . ASP A 1 186 ? -1.829 -18.530 -10.691 1.00 87.19 186 ASP A C 1
ATOM 1532 O O . ASP A 1 186 ? -1.468 -17.913 -11.700 1.00 87.19 186 ASP A O 1
ATOM 1536 N N . PRO A 1 187 ? -2.542 -19.668 -10.802 1.00 81.75 187 PRO A N 1
ATOM 1537 C CA . PRO A 1 187 ? -2.805 -20.293 -12.093 1.00 81.75 187 PRO A CA 1
ATOM 1538 C C . PRO A 1 187 ? -3.776 -19.489 -12.967 1.00 81.75 187 PRO A C 1
ATOM 1540 O O . PRO A 1 187 ? -3.848 -19.753 -14.163 1.00 81.75 187 PRO A O 1
ATOM 1543 N N . TYR A 1 188 ? -4.531 -18.529 -12.421 1.00 83.81 188 TYR A N 1
ATOM 1544 C CA . TYR A 1 188 ? -5.473 -17.684 -13.166 1.00 83.81 188 TYR A CA 1
ATOM 1545 C C . TYR A 1 188 ? -4.837 -16.393 -13.686 1.00 83.81 188 TYR A C 1
ATOM 1547 O O . TYR A 1 188 ? -5.394 -15.750 -14.584 1.00 83.81 188 TYR A O 1
ATOM 1555 N N . LEU A 1 189 ? -3.686 -15.989 -13.142 1.00 84.19 189 LEU A N 1
ATOM 1556 C CA . LEU A 1 189 ? -2.950 -14.823 -13.627 1.00 84.19 189 LEU A CA 1
ATOM 1557 C C . LEU A 1 189 ? -2.307 -15.093 -14.996 1.00 84.19 189 LEU A C 1
ATOM 1559 O O . LEU A 1 189 ? -2.392 -14.244 -15.882 1.00 84.19 189 LEU A O 1
ATOM 1563 N N . TRP A 1 190 ? -1.744 -16.290 -15.178 1.00 84.00 190 TRP A N 1
ATOM 1564 C CA . TRP A 1 190 ? -0.917 -16.666 -16.335 1.00 84.00 190 TRP A CA 1
ATOM 1565 C C . TRP A 1 190 ? -1.665 -17.411 -17.455 1.00 84.00 190 TRP A C 1
ATOM 1567 O O . TRP A 1 190 ? -1.059 -17.815 -18.443 1.00 84.00 190 TRP A O 1
ATOM 1577 N N . GLN A 1 191 ? -2.986 -17.586 -17.343 1.00 77.12 191 GLN A N 1
ATOM 1578 C CA . GLN A 1 191 ? -3.800 -18.184 -18.408 1.00 77.12 191 GLN A CA 1
ATOM 1579 C C . GLN A 1 191 ? -3.860 -17.279 -19.650 1.00 77.12 191 GLN A C 1
ATOM 1581 O O . GLN A 1 191 ? -4.270 -16.120 -19.566 1.00 77.12 191 GLN A O 1
ATOM 1586 N N . HIS A 1 192 ? -3.555 -17.845 -20.825 1.00 63.78 192 HIS A N 1
ATOM 1587 C CA . HIS A 1 192 ? -3.478 -17.165 -22.133 1.00 63.78 192 HIS A CA 1
ATOM 1588 C C . HIS A 1 192 ? -4.794 -16.546 -22.669 1.00 63.78 192 HIS A C 1
ATOM 1590 O O . HIS A 1 192 ? -4.857 -16.157 -23.831 1.00 63.78 192 HIS A O 1
ATOM 1596 N N . ASN A 1 193 ? -5.850 -16.443 -21.856 1.00 53.91 193 ASN A N 1
ATOM 1597 C CA . ASN A 1 193 ? -7.158 -15.900 -22.249 1.00 53.91 193 ASN A CA 1
ATOM 1598 C C . ASN A 1 193 ? -7.337 -14.403 -21.906 1.00 53.91 193 ASN A C 1
ATOM 1600 O O . ASN A 1 193 ? -8.441 -13.866 -21.963 1.00 53.91 193 ASN A O 1
ATOM 1604 N N . ARG A 1 194 ? -6.258 -13.714 -21.514 1.00 55.78 194 ARG A N 1
ATOM 1605 C CA . ARG A 1 194 ? -6.209 -12.243 -21.454 1.00 55.78 194 ARG A CA 1
ATOM 1606 C C . ARG A 1 194 ? -5.526 -11.726 -22.721 1.00 55.78 194 ARG A C 1
ATOM 1608 O O . ARG A 1 194 ? -4.725 -12.438 -23.315 1.00 55.78 194 ARG A O 1
ATOM 1615 N N . THR A 1 195 ? -5.831 -10.490 -23.116 1.00 54.12 195 THR A N 1
ATOM 1616 C CA . THR A 1 195 ? -5.594 -9.843 -24.432 1.00 54.12 195 THR A CA 1
ATOM 1617 C C . THR A 1 195 ? -4.133 -9.749 -24.927 1.00 54.12 195 THR A C 1
ATOM 1619 O O . THR A 1 195 ? -3.843 -9.006 -25.859 1.00 54.12 195 THR A O 1
ATOM 1622 N N . VAL A 1 196 ? -3.189 -10.438 -24.286 1.00 59.00 196 VAL A N 1
ATOM 1623 C CA . VAL A 1 196 ? -1.746 -10.200 -24.366 1.00 59.00 196 VAL A CA 1
ATOM 1624 C C . VAL A 1 196 ? -1.008 -11.545 -24.430 1.00 59.00 196 VAL A C 1
ATOM 1626 O O . VAL A 1 196 ? -0.363 -11.971 -23.474 1.00 59.00 196 VAL A O 1
ATOM 1629 N N . SER A 1 197 ? -1.127 -12.249 -25.560 1.00 59.88 197 SER A N 1
ATOM 1630 C CA . SER A 1 197 ? -0.651 -13.638 -25.733 1.00 59.88 197 SER A CA 1
ATOM 1631 C C . SER A 1 197 ? 0.860 -13.846 -25.552 1.00 59.88 197 SER A C 1
ATOM 1633 O O . SER A 1 197 ? 1.309 -14.981 -25.423 1.00 59.88 197 SER A O 1
ATOM 1635 N N . TRP A 1 198 ? 1.649 -12.768 -25.543 1.00 62.72 198 TRP A N 1
ATOM 1636 C CA . TRP A 1 198 ? 3.103 -12.797 -25.381 1.00 62.72 198 TRP A CA 1
ATOM 1637 C C . TRP A 1 198 ? 3.588 -12.702 -23.927 1.00 62.72 198 TRP A C 1
ATOM 1639 O O . TRP A 1 198 ? 4.792 -12.842 -23.694 1.00 62.72 198 TRP A O 1
ATOM 1649 N N . ILE A 1 199 ? 2.694 -12.459 -22.958 1.00 70.06 199 ILE A N 1
ATOM 1650 C CA . ILE A 1 199 ? 3.048 -12.489 -21.534 1.00 70.06 199 ILE A CA 1
ATOM 1651 C C . ILE A 1 199 ? 3.128 -13.948 -21.083 1.00 70.06 199 ILE A C 1
ATOM 1653 O O . ILE A 1 199 ? 2.137 -14.674 -21.071 1.00 70.06 199 ILE A O 1
ATOM 1657 N N . ASP A 1 200 ? 4.336 -14.347 -20.706 1.00 82.25 200 ASP A N 1
ATOM 1658 C CA . ASP A 1 200 ? 4.696 -15.682 -20.249 1.00 82.25 200 ASP A CA 1
ATOM 1659 C C . ASP A 1 200 ? 5.251 -15.594 -18.820 1.00 82.25 200 ASP A C 1
ATOM 1661 O O . ASP A 1 200 ? 6.000 -14.665 -18.496 1.00 82.25 200 ASP A O 1
ATOM 1665 N N . ARG A 1 201 ? 4.855 -16.548 -17.970 1.00 88.06 201 ARG A N 1
ATOM 1666 C CA . ARG A 1 201 ? 5.167 -16.574 -16.533 1.00 88.06 201 ARG A CA 1
ATOM 1667 C C . ARG A 1 201 ? 6.671 -16.649 -16.275 1.00 88.06 201 ARG A C 1
ATOM 1669 O O . ARG A 1 201 ? 7.182 -15.891 -15.452 1.00 88.06 201 ARG A O 1
ATOM 1676 N N . ASP A 1 202 ? 7.382 -17.495 -17.013 1.00 87.94 202 ASP A N 1
ATOM 1677 C CA . ASP A 1 202 ? 8.815 -17.723 -16.824 1.00 87.94 202 ASP A CA 1
ATOM 1678 C C . ASP A 1 202 ? 9.642 -16.575 -17.419 1.00 87.94 202 ASP A C 1
ATOM 1680 O O . ASP A 1 202 ? 10.643 -16.158 -16.834 1.00 87.94 202 ASP A O 1
ATOM 1684 N N . LYS A 1 203 ? 9.210 -15.994 -18.548 1.00 87.50 203 LYS A N 1
ATOM 1685 C CA . LYS A 1 203 ? 9.818 -14.764 -19.092 1.00 87.50 203 LYS A CA 1
ATOM 1686 C C . LYS A 1 203 ? 9.653 -13.583 -18.141 1.00 87.50 203 LYS A C 1
ATOM 1688 O O . LYS A 1 203 ? 10.595 -12.810 -17.979 1.00 87.50 203 LYS A O 1
ATOM 1693 N N . PHE A 1 204 ? 8.483 -13.433 -17.517 1.00 89.06 204 PHE A N 1
ATOM 1694 C CA . PHE A 1 204 ? 8.266 -12.383 -16.525 1.00 89.06 204 PHE A CA 1
ATOM 1695 C C . PHE A 1 204 ? 9.122 -12.613 -15.275 1.00 89.06 204 PHE A C 1
ATOM 1697 O O . PHE A 1 204 ? 9.789 -11.680 -14.837 1.00 89.06 204 PHE A O 1
ATOM 1704 N N . GLU A 1 205 ? 9.175 -13.841 -14.746 1.00 90.88 205 GLU A N 1
ATOM 1705 C CA . GLU A 1 205 ? 10.010 -14.187 -13.586 1.00 90.88 205 GLU A CA 1
ATOM 1706 C C . GLU A 1 205 ? 11.497 -13.876 -13.838 1.00 90.88 205 GLU A C 1
ATOM 1708 O O . GLU A 1 205 ? 12.125 -13.205 -13.023 1.00 90.88 205 GLU A O 1
ATOM 1713 N N . ARG A 1 206 ? 12.041 -14.249 -15.006 1.00 89.25 206 ARG A N 1
ATOM 1714 C CA . ARG A 1 206 ? 13.405 -13.878 -15.440 1.00 89.25 206 ARG A CA 1
ATOM 1715 C C . ARG A 1 206 ? 13.604 -12.370 -15.612 1.00 89.25 206 ARG A C 1
ATOM 1717 O O . ARG A 1 206 ? 14.687 -11.840 -15.353 1.00 89.25 206 ARG A O 1
ATOM 1724 N N . PHE A 1 207 ? 12.579 -11.648 -16.062 1.00 86.81 207 PHE A N 1
ATOM 1725 C CA . PHE A 1 207 ? 12.661 -10.195 -16.173 1.00 86.81 207 PHE A CA 1
ATOM 1726 C C . PHE A 1 207 ? 12.775 -9.542 -14.790 1.00 86.81 207 PHE A C 1
ATOM 1728 O O . PHE A 1 207 ? 13.683 -8.739 -14.588 1.00 86.81 207 PHE A O 1
ATOM 1735 N N . VAL A 1 208 ? 11.924 -9.919 -13.829 1.00 87.56 208 VAL A N 1
ATOM 1736 C CA . VAL A 1 208 ? 11.910 -9.317 -12.480 1.00 87.56 208 VAL A CA 1
ATOM 1737 C C . VAL A 1 208 ? 12.909 -9.927 -11.494 1.00 87.56 208 VAL A C 1
ATOM 1739 O O . VAL A 1 208 ? 13.091 -9.358 -10.425 1.00 87.56 208 VAL A O 1
ATOM 1742 N N . ASN A 1 209 ? 13.565 -11.047 -11.813 1.00 85.38 209 ASN A N 1
ATOM 1743 C CA . ASN A 1 209 ? 14.603 -11.639 -10.968 1.00 85.38 209 ASN A CA 1
ATOM 1744 C C . ASN A 1 209 ? 15.998 -11.552 -11.628 1.00 85.38 209 ASN A C 1
ATOM 1746 O O . ASN A 1 209 ? 16.271 -12.286 -12.583 1.00 85.38 209 ASN A O 1
ATOM 1750 N N . PRO A 1 210 ? 16.905 -10.687 -11.129 1.00 72.69 210 PRO A N 1
ATOM 1751 C CA . PRO A 1 210 ? 18.297 -10.608 -11.574 1.00 72.69 210 PRO A CA 1
ATOM 1752 C C . PRO A 1 210 ? 19.058 -11.933 -11.578 1.00 72.69 210 PRO A C 1
ATOM 1754 O O . PRO A 1 210 ? 19.868 -12.131 -12.473 1.00 72.69 210 PRO A O 1
ATOM 1757 N N . GLU A 1 211 ? 18.767 -12.829 -10.635 1.00 76.56 211 GLU A N 1
ATOM 1758 C CA . GLU A 1 211 ? 19.545 -14.046 -10.362 1.00 76.56 211 GLU A CA 1
ATOM 1759 C C . GLU A 1 211 ? 19.208 -15.231 -11.291 1.00 76.56 211 GLU A C 1
ATOM 1761 O O . GLU A 1 211 ? 19.838 -16.281 -11.199 1.00 76.56 211 GLU A O 1
ATOM 1766 N N . LEU A 1 212 ? 18.208 -15.087 -12.172 1.00 69.56 212 LEU A N 1
ATOM 1767 C CA . LEU A 1 212 ? 17.730 -16.145 -13.082 1.00 69.56 212 LEU A CA 1
ATOM 1768 C C . LEU A 1 212 ? 18.153 -15.953 -14.555 1.00 69.56 212 LEU A C 1
ATOM 1770 O O . LEU A 1 212 ? 17.614 -16.640 -15.430 1.00 69.56 212 LEU A O 1
ATOM 1774 N N . ASN A 1 213 ? 19.080 -15.028 -14.829 1.00 58.19 213 ASN A N 1
ATOM 1775 C CA . ASN A 1 213 ? 19.612 -14.718 -16.165 1.00 58.19 213 ASN A CA 1
ATOM 1776 C C . ASN A 1 213 ? 21.123 -14.950 -16.254 1.00 58.19 213 ASN A C 1
ATOM 1778 O O . ASN A 1 213 ? 21.819 -14.587 -15.283 1.00 58.19 213 ASN A O 1
#

pLDDT: mean 74.69, std 22.75, range [25.44, 98.44]

InterPro domains:
  IPR018631 AAA-ATPase-like domain [PF09820] (51-164)

Secondary structure (DSSP, 8-state):
------------------------------------HHHHHHT--------HHHHHTSTT----THHHHHHHHHHTTS--------TTSSHHHHHHHHHHHHBPEE-TTS-EE--TTSHHHHHHHHTT-HHHH-HHHHHHHTT-B-------GGGGG--SHHHIIIIIHHHHHHHHHGGGGGGGG-TTTS-TTSS-TT--HHHHHHHH-GGG-